Protein AF-A0A944KIK0-F1 (afdb_monomer)

Structure (mmCIF, N/CA/C/O backbone):
data_AF-A0A944KIK0-F1
#
_entry.id   AF-A0A944KIK0-F1
#
loop_
_atom_site.group_PDB
_atom_site.id
_atom_site.type_symbol
_atom_site.label_atom_id
_atom_site.label_alt_id
_atom_site.label_comp_id
_atom_site.label_asym_id
_atom_site.label_entity_id
_atom_site.label_seq_id
_atom_site.pdbx_PDB_ins_code
_atom_site.Cartn_x
_atom_site.Cartn_y
_atom_site.Cartn_z
_atom_site.occupancy
_atom_site.B_iso_or_equiv
_atom_site.auth_seq_id
_atom_site.auth_comp_id
_atom_site.auth_asym_id
_atom_site.auth_atom_id
_atom_site.pdbx_PDB_model_num
ATOM 1 N N . MET A 1 1 ? 27.203 -20.466 -6.824 1.00 43.78 1 MET A N 1
ATOM 2 C CA . MET A 1 1 ? 27.070 -19.028 -6.498 1.00 43.78 1 MET A CA 1
ATOM 3 C C . MET A 1 1 ? 25.606 -18.763 -6.203 1.00 43.78 1 MET A C 1
ATOM 5 O O . MET A 1 1 ? 24.858 -18.507 -7.131 1.00 43.78 1 MET A O 1
ATOM 9 N N . ASP A 1 2 ? 25.190 -18.876 -4.944 1.00 57.00 2 ASP A N 1
ATOM 10 C CA . ASP A 1 2 ? 23.770 -18.823 -4.577 1.00 57.00 2 ASP A CA 1
ATOM 11 C C . ASP A 1 2 ? 23.463 -17.507 -3.856 1.00 57.00 2 ASP A C 1
ATOM 13 O O . ASP A 1 2 ? 23.293 -17.437 -2.640 1.00 57.00 2 ASP A O 1
ATOM 17 N N . LYS A 1 3 ? 23.513 -16.396 -4.601 1.00 59.06 3 LYS A N 1
ATOM 18 C CA . LYS A 1 3 ? 23.007 -15.128 -4.066 1.00 59.06 3 LYS A CA 1
ATOM 19 C C . LYS A 1 3 ? 21.489 -15.151 -4.227 1.00 59.06 3 LYS A C 1
ATOM 21 O O . LYS A 1 3 ? 21.036 -15.271 -5.365 1.00 59.06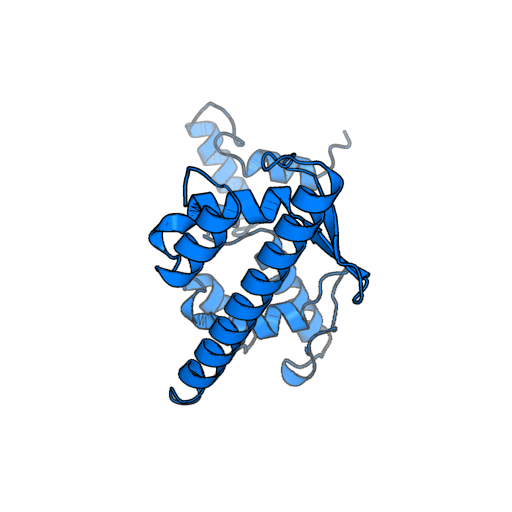 3 LYS A O 1
ATOM 26 N N . PRO A 1 4 ? 20.698 -14.990 -3.151 1.00 80.12 4 PRO A N 1
ATOM 27 C CA . PRO A 1 4 ? 19.251 -14.936 -3.278 1.00 80.12 4 PRO A CA 1
ATOM 28 C C . PRO A 1 4 ? 18.879 -13.770 -4.197 1.00 80.12 4 PRO A C 1
ATOM 30 O O . PRO A 1 4 ? 19.149 -12.604 -3.891 1.00 80.12 4 PRO A O 1
ATOM 33 N N . VAL A 1 5 ? 18.276 -14.095 -5.343 1.00 81.12 5 VAL A N 1
ATOM 34 C CA . VAL A 1 5 ? 17.973 -13.156 -6.438 1.00 81.12 5 VAL A CA 1
ATOM 35 C C . VAL A 1 5 ? 17.206 -11.926 -5.935 1.00 81.12 5 VAL A C 1
ATOM 37 O O . VAL A 1 5 ? 17.468 -10.808 -6.374 1.00 81.12 5 VAL A O 1
ATOM 40 N N . GLY A 1 6 ? 16.330 -12.097 -4.939 1.00 81.31 6 GLY A N 1
ATOM 41 C CA . GLY A 1 6 ? 15.590 -10.994 -4.317 1.00 81.31 6 GLY A CA 1
ATOM 42 C C . GLY A 1 6 ? 16.479 -9.958 -3.616 1.00 81.31 6 GLY A C 1
ATOM 43 O O . GLY A 1 6 ? 16.275 -8.753 -3.789 1.00 81.31 6 GLY A O 1
ATOM 44 N N . GLN A 1 7 ? 17.503 -10.395 -2.876 1.00 85.44 7 GLN A N 1
ATOM 45 C CA . GLN A 1 7 ? 18.460 -9.485 -2.236 1.00 85.44 7 GLN A CA 1
ATOM 46 C C . GLN A 1 7 ? 19.325 -8.775 -3.282 1.00 85.44 7 GLN A C 1
ATOM 48 O O . GLN A 1 7 ? 19.634 -7.591 -3.142 1.00 85.44 7 GLN A O 1
ATOM 53 N N . TRP A 1 8 ? 19.695 -9.489 -4.347 1.00 88.88 8 TRP A N 1
ATOM 54 C CA . TRP A 1 8 ? 20.458 -8.920 -5.453 1.00 88.88 8 TRP A CA 1
ATOM 55 C C . TRP A 1 8 ? 19.674 -7.815 -6.177 1.00 88.88 8 TRP A C 1
ATOM 57 O O . TRP A 1 8 ? 20.171 -6.693 -6.267 1.00 88.88 8 TRP A O 1
ATOM 67 N N . LEU A 1 9 ? 18.423 -8.071 -6.576 1.00 89.50 9 LEU A N 1
ATOM 68 C CA . LEU A 1 9 ? 17.543 -7.061 -7.183 1.00 89.50 9 LEU A CA 1
ATOM 69 C C . LEU A 1 9 ? 17.292 -5.867 -6.253 1.00 89.50 9 LEU A C 1
ATOM 71 O O . LEU A 1 9 ? 17.291 -4.721 -6.697 1.00 89.50 9 LEU A O 1
ATOM 75 N N . THR A 1 10 ? 17.127 -6.116 -4.951 1.00 89.12 10 THR A N 1
ATOM 76 C CA . THR A 1 10 ? 16.978 -5.046 -3.952 1.00 89.12 10 THR A CA 1
ATOM 77 C C . THR A 1 10 ? 18.177 -4.101 -3.953 1.00 89.12 10 THR A C 1
ATOM 79 O O . THR A 1 10 ? 17.998 -2.890 -3.846 1.00 89.12 10 THR A O 1
ATOM 82 N N . ASN A 1 11 ? 19.393 -4.627 -4.107 1.00 91.06 11 ASN A N 1
ATOM 83 C CA . ASN A 1 11 ? 20.596 -3.803 -4.178 1.00 91.06 11 ASN A CA 1
ATOM 84 C C . ASN A 1 11 ? 20.687 -3.030 -5.498 1.00 91.06 11 ASN A C 1
ATOM 86 O O . ASN A 1 11 ? 21.051 -1.857 -5.472 1.00 91.06 11 ASN A O 1
ATOM 90 N N . LEU A 1 12 ? 20.314 -3.645 -6.627 1.00 91.88 12 LEU A N 1
ATOM 91 C CA . LEU A 1 12 ? 20.328 -2.978 -7.935 1.00 91.88 12 LEU A CA 1
ATOM 92 C C . LEU A 1 12 ? 19.372 -1.782 -8.011 1.00 91.88 12 LEU A C 1
ATOM 94 O O . LEU A 1 12 ? 19.682 -0.799 -8.676 1.00 91.88 12 LEU A O 1
ATOM 98 N N . ARG A 1 13 ? 18.231 -1.847 -7.315 1.00 92.62 13 ARG A N 1
ATOM 99 C CA . ARG A 1 13 ? 17.224 -0.771 -7.284 1.00 92.62 13 ARG A CA 1
ATOM 100 C C . ARG A 1 13 ? 17.638 0.447 -6.453 1.00 92.62 13 ARG A C 1
ATOM 102 O O . ARG A 1 13 ? 16.984 1.482 -6.536 1.00 92.62 13 ARG A O 1
ATOM 109 N N . ARG A 1 14 ? 18.681 0.343 -5.623 1.00 90.31 14 ARG A N 1
ATOM 110 C CA . ARG A 1 14 ? 19.151 1.472 -4.805 1.00 90.31 14 ARG A CA 1
ATOM 111 C C . ARG A 1 14 ? 19.853 2.518 -5.679 1.00 90.31 14 ARG A C 1
ATOM 113 O O . ARG A 1 14 ? 20.466 2.148 -6.682 1.00 90.31 14 ARG A O 1
ATOM 120 N N . PRO A 1 15 ? 19.854 3.802 -5.279 1.00 86.94 15 PRO A N 1
ATOM 121 C CA . PRO A 1 15 ? 20.700 4.808 -5.915 1.00 86.94 15 PRO A CA 1
ATOM 122 C C . PRO A 1 15 ? 22.162 4.337 -5.973 1.00 86.94 15 PRO A C 1
ATOM 124 O O . PRO A 1 15 ? 22.712 3.890 -4.967 1.00 86.94 15 PRO A O 1
ATOM 127 N N . GLY A 1 16 ? 22.772 4.374 -7.161 1.00 88.19 16 GLY A N 1
ATOM 128 C CA . GLY A 1 16 ? 24.133 3.865 -7.390 1.00 88.19 16 GLY A CA 1
ATOM 129 C C . GLY A 1 16 ? 24.277 2.332 -7.389 1.00 88.19 16 GLY A C 1
ATOM 130 O O . GLY A 1 16 ? 25.390 1.822 -7.512 1.00 88.19 16 GLY A O 1
ATOM 131 N N . GLY A 1 17 ? 23.176 1.578 -7.290 1.00 90.62 17 GLY A N 1
ATOM 132 C CA . GLY A 1 17 ? 23.164 0.111 -7.234 1.00 90.62 17 GLY A CA 1
ATOM 133 C C . GLY A 1 17 ? 23.695 -0.583 -8.493 1.00 90.62 17 GLY A C 1
ATOM 134 O O . GLY A 1 17 ? 24.145 -1.726 -8.427 1.00 90.62 17 GLY A O 1
ATOM 135 N N . LEU A 1 18 ? 23.711 0.119 -9.630 1.00 92.31 18 LEU A N 1
ATOM 136 C CA . LEU A 1 18 ? 24.229 -0.376 -10.910 1.00 92.31 18 LEU A CA 1
ATOM 137 C C . LEU A 1 18 ? 25.747 -0.178 -11.080 1.00 92.31 18 LEU A C 1
ATOM 139 O O . LEU A 1 18 ? 26.325 -0.683 -12.048 1.00 92.31 18 LEU A O 1
ATOM 143 N N . GLY A 1 19 ? 26.411 0.482 -10.126 1.00 91.31 19 GLY A N 1
ATOM 144 C CA . GLY A 1 19 ? 27.847 0.769 -10.138 1.00 91.31 19 GLY A CA 1
ATOM 145 C C . GLY A 1 19 ? 28.159 2.266 -10.106 1.00 91.31 19 GLY A C 1
ATOM 146 O O . GLY A 1 19 ? 27.279 3.101 -10.282 1.00 91.31 19 GLY A O 1
ATOM 147 N N . LYS A 1 20 ? 29.435 2.593 -9.864 1.00 90.56 20 LYS A N 1
ATOM 148 C CA . LYS A 1 20 ? 29.936 3.980 -9.781 1.00 90.56 20 LYS A CA 1
ATOM 149 C C . LYS A 1 20 ? 30.246 4.606 -11.146 1.00 90.56 20 LYS A C 1
ATOM 151 O O . LYS A 1 20 ? 30.323 5.821 -11.245 1.00 90.56 20 LYS A O 1
ATOM 156 N N . ASP A 1 21 ? 30.461 3.774 -12.161 1.00 95.12 21 ASP A N 1
ATOM 157 C CA . ASP A 1 21 ? 30.763 4.206 -13.526 1.00 95.12 21 ASP A CA 1
ATOM 158 C C . ASP A 1 21 ? 29.455 4.486 -14.292 1.00 95.12 21 ASP A C 1
ATOM 160 O O . ASP A 1 21 ? 28.646 3.559 -14.428 1.00 95.12 21 ASP A O 1
ATOM 164 N N . PRO A 1 22 ? 29.214 5.725 -14.761 1.00 92.69 22 PRO A N 1
ATOM 165 C CA . PRO A 1 22 ? 27.915 6.137 -15.293 1.00 92.69 22 PRO A CA 1
ATOM 166 C C . PRO A 1 22 ? 27.562 5.439 -16.610 1.00 92.69 22 PRO A C 1
ATOM 168 O O . PRO A 1 22 ? 26.432 4.981 -16.765 1.00 92.69 22 PRO A O 1
ATOM 171 N N . GLU A 1 23 ? 28.516 5.273 -17.529 1.00 94.94 23 GLU A N 1
ATOM 172 C CA . GLU A 1 23 ? 28.262 4.603 -18.810 1.00 94.94 23 GLU A CA 1
ATOM 173 C C . GLU A 1 23 ? 27.924 3.123 -18.619 1.00 94.94 23 GLU A C 1
ATOM 175 O O . GLU A 1 23 ? 26.986 2.590 -19.214 1.00 94.94 23 GLU A O 1
ATOM 180 N N . ARG A 1 24 ? 28.669 2.431 -17.751 1.00 92.94 24 ARG A N 1
ATOM 181 C CA . ARG A 1 24 ? 28.387 1.031 -17.430 1.00 92.94 24 ARG A CA 1
ATOM 182 C C . ARG A 1 24 ? 27.071 0.879 -16.677 1.00 92.94 24 ARG A C 1
ATOM 184 O O . ARG A 1 24 ? 26.385 -0.122 -16.885 1.00 92.94 24 ARG A O 1
ATOM 191 N N . ALA A 1 25 ? 26.725 1.823 -15.804 1.00 92.94 25 ALA A N 1
ATOM 192 C CA . ALA A 1 25 ? 25.441 1.828 -15.115 1.00 92.94 25 ALA A CA 1
ATOM 193 C C . ALA A 1 25 ? 24.276 2.006 -16.102 1.00 92.94 25 ALA A C 1
ATOM 195 O O . ALA A 1 25 ? 23.310 1.250 -16.011 1.00 92.94 25 ALA A O 1
ATOM 196 N N . ALA A 1 26 ? 24.399 2.915 -17.075 1.00 92.62 26 ALA A N 1
ATOM 197 C CA . ALA A 1 26 ? 23.404 3.121 -18.129 1.00 92.62 26 ALA A CA 1
ATOM 198 C C . ALA A 1 26 ? 23.188 1.851 -18.967 1.00 92.62 26 ALA A C 1
ATOM 200 O O . ALA A 1 26 ? 22.070 1.344 -19.022 1.00 92.62 26 ALA A O 1
ATOM 201 N N . ARG A 1 27 ? 24.266 1.238 -19.483 1.00 94.94 27 ARG A N 1
ATOM 202 C CA . ARG A 1 27 ? 24.175 -0.032 -20.233 1.00 94.94 27 ARG A CA 1
ATOM 203 C C . ARG A 1 27 ? 23.513 -1.153 -19.423 1.00 94.94 27 ARG A C 1
ATOM 205 O O . ARG A 1 27 ? 22.737 -1.947 -19.943 1.00 94.94 27 ARG A O 1
ATOM 212 N N . ARG A 1 28 ? 23.804 -1.236 -18.119 1.00 93.75 28 ARG A N 1
ATOM 213 C CA . ARG A 1 28 ? 23.166 -2.221 -17.227 1.00 93.75 28 ARG A CA 1
ATOM 214 C C . ARG A 1 28 ? 21.681 -1.940 -17.021 1.00 93.75 28 ARG A C 1
ATOM 216 O O . ARG A 1 28 ? 20.905 -2.890 -17.002 1.00 93.75 28 ARG A O 1
ATOM 223 N N . ALA A 1 29 ? 21.295 -0.677 -16.855 1.00 92.12 29 ALA A N 1
ATOM 224 C CA . ALA A 1 29 ? 19.890 -0.289 -16.776 1.00 92.12 29 ALA A CA 1
ATOM 225 C C . ALA A 1 29 ? 19.141 -0.668 -18.061 1.00 92.12 29 ALA A C 1
ATOM 227 O O . ALA A 1 29 ? 18.085 -1.284 -17.964 1.00 92.12 29 ALA A O 1
ATOM 228 N N . GLU A 1 30 ? 19.707 -0.386 -19.236 1.00 93.69 30 GLU A N 1
ATOM 229 C CA . GLU A 1 30 ? 19.124 -0.760 -20.533 1.00 93.69 30 GLU A CA 1
ATOM 230 C C . GLU A 1 30 ? 18.903 -2.272 -20.647 1.00 93.69 30 GLU A C 1
ATOM 232 O O . GLU A 1 30 ? 17.809 -2.714 -20.993 1.00 93.69 30 GLU A O 1
ATOM 237 N N . HIS A 1 31 ? 19.900 -3.081 -20.276 1.00 94.56 31 HIS A N 1
ATOM 238 C CA . HIS A 1 31 ? 19.759 -4.539 -20.280 1.00 94.56 31 HIS A CA 1
ATOM 239 C C . HIS A 1 31 ? 18.663 -5.029 -19.325 1.00 94.56 31 HIS A C 1
ATOM 241 O O . HIS A 1 31 ? 17.935 -5.962 -19.654 1.00 94.56 31 HIS A O 1
ATOM 247 N N . LEU A 1 32 ? 18.534 -4.420 -18.142 1.00 93.81 32 LEU A N 1
ATOM 248 C CA . LEU A 1 32 ? 17.483 -4.784 -17.188 1.00 93.81 32 LEU A CA 1
ATOM 249 C C . LEU A 1 32 ? 16.094 -4.411 -17.714 1.00 93.81 32 LEU A C 1
ATOM 251 O O . LEU A 1 32 ? 15.189 -5.231 -17.615 1.00 93.81 32 LEU A O 1
ATOM 255 N N . VAL A 1 33 ? 15.943 -3.231 -18.324 1.00 93.81 33 VAL A N 1
ATOM 256 C CA . VAL A 1 33 ? 14.688 -2.798 -18.965 1.00 93.81 33 VAL A CA 1
ATOM 257 C C . VAL A 1 33 ? 14.310 -3.716 -20.128 1.00 93.81 33 VAL A C 1
ATOM 259 O O . VAL A 1 33 ? 13.135 -4.031 -20.289 1.00 93.81 33 VAL A O 1
ATOM 262 N N . ALA A 1 34 ? 15.286 -4.184 -20.911 1.00 94.56 34 ALA A N 1
ATOM 263 C CA . ALA A 1 34 ? 15.040 -5.120 -22.006 1.00 94.56 34 ALA A CA 1
ATOM 264 C C . ALA A 1 34 ? 14.520 -6.489 -21.524 1.00 94.56 34 ALA A C 1
ATOM 266 O O . ALA A 1 34 ? 13.775 -7.147 -22.245 1.00 94.56 34 ALA A O 1
ATOM 267 N N . ILE A 1 35 ? 14.907 -6.919 -20.317 1.00 93.69 35 ILE A N 1
ATOM 268 C CA . ILE A 1 35 ? 14.432 -8.169 -19.705 1.00 93.69 35 ILE A CA 1
ATOM 269 C C . ILE A 1 35 ? 13.060 -7.969 -19.055 1.00 93.69 35 ILE A C 1
ATOM 271 O O . ILE A 1 35 ? 12.149 -8.766 -19.262 1.00 93.69 35 ILE A O 1
ATOM 275 N N . ASP A 1 36 ? 12.936 -6.930 -18.234 1.00 91.44 36 ASP A N 1
ATOM 276 C CA . ASP A 1 36 ? 11.729 -6.601 -17.487 1.00 91.44 36 ASP A CA 1
ATOM 277 C C . ASP A 1 36 ? 11.607 -5.074 -17.394 1.00 91.44 36 ASP A C 1
ATOM 279 O O . ASP A 1 36 ? 12.303 -4.454 -16.587 1.00 91.44 36 ASP A O 1
ATOM 283 N N . PRO A 1 37 ? 10.716 -4.439 -18.175 1.00 91.44 37 PRO A N 1
ATOM 284 C CA . PRO A 1 37 ? 10.491 -2.997 -18.103 1.00 91.44 37 PRO A CA 1
ATOM 285 C C . PRO A 1 37 ? 10.089 -2.512 -16.705 1.00 91.44 37 PRO A C 1
ATOM 287 O O . PRO A 1 37 ? 10.360 -1.367 -16.343 1.00 91.44 37 PRO A O 1
ATOM 290 N N . ASP A 1 38 ? 9.502 -3.393 -15.892 1.00 91.44 38 ASP A N 1
ATOM 291 C CA . ASP A 1 38 ? 9.024 -3.094 -14.548 1.00 91.44 38 ASP A CA 1
ATOM 292 C C . ASP A 1 38 ? 10.032 -3.499 -13.459 1.00 91.44 38 ASP A C 1
ATOM 294 O O . ASP A 1 38 ? 9.689 -3.537 -12.269 1.00 91.44 38 ASP A O 1
ATOM 298 N N . TRP A 1 39 ? 11.290 -3.786 -13.827 1.00 92.38 39 TRP A N 1
ATOM 299 C CA . TRP A 1 39 ? 12.304 -4.269 -12.889 1.00 92.38 39 TRP A CA 1
ATOM 300 C C . TRP A 1 39 ? 12.560 -3.283 -11.743 1.00 92.38 39 TRP A C 1
ATOM 302 O O . TRP A 1 39 ? 12.913 -3.720 -10.644 1.00 92.38 39 TRP A O 1
ATOM 312 N N . ASN A 1 40 ? 12.392 -1.973 -11.970 1.00 93.06 40 ASN A N 1
ATOM 313 C CA . ASN A 1 40 ? 12.549 -0.914 -10.971 1.00 93.06 40 ASN A CA 1
ATOM 314 C C . ASN A 1 40 ? 11.248 -0.110 -10.782 1.00 93.06 40 ASN A C 1
ATOM 316 O O . ASN A 1 40 ? 11.127 1.000 -11.301 1.00 93.06 40 ASN A O 1
ATOM 320 N N . PRO A 1 41 ? 10.292 -0.617 -9.983 1.00 91.88 41 PRO A N 1
ATOM 321 C CA . PRO A 1 41 ? 9.001 0.044 -9.780 1.00 91.88 41 PRO A CA 1
ATOM 322 C C . PRO A 1 41 ? 9.126 1.448 -9.172 1.00 91.88 41 PRO A C 1
ATOM 324 O O . PRO A 1 41 ? 8.312 2.321 -9.460 1.00 91.88 41 PRO A O 1
ATOM 327 N N . GLY A 1 42 ? 10.178 1.697 -8.380 1.00 89.50 42 GLY A N 1
ATOM 328 C CA . GLY A 1 42 ? 10.426 3.011 -7.785 1.00 89.50 42 GLY A CA 1
ATOM 329 C C . GLY A 1 42 ? 10.701 4.092 -8.830 1.00 89.50 42 GLY A C 1
ATOM 330 O O . GLY A 1 42 ? 10.239 5.218 -8.668 1.00 89.50 42 GLY A O 1
ATOM 331 N N . ALA A 1 43 ? 11.379 3.742 -9.929 1.00 88.44 43 ALA A N 1
ATOM 332 C CA . ALA A 1 43 ? 11.590 4.652 -11.057 1.00 88.44 43 ALA A CA 1
ATOM 333 C C . ALA A 1 43 ? 10.290 4.949 -11.828 1.00 88.44 43 ALA A C 1
ATOM 335 O O . ALA A 1 43 ? 10.188 5.986 -12.473 1.00 88.44 43 ALA A O 1
ATOM 336 N N . LEU A 1 44 ? 9.293 4.067 -11.719 1.00 89.12 44 LEU A N 1
ATOM 337 C CA . LEU A 1 44 ? 7.972 4.202 -12.338 1.00 89.12 44 LEU A CA 1
ATOM 338 C C . LEU A 1 44 ? 6.933 4.835 -11.389 1.00 89.12 44 LEU A C 1
ATOM 340 O O . LEU A 1 44 ? 5.764 4.998 -11.736 1.00 89.12 44 LEU A O 1
ATOM 344 N N . GLY A 1 45 ? 7.348 5.209 -10.175 1.00 90.50 45 GLY A N 1
ATOM 345 C CA . GLY A 1 45 ? 6.499 5.896 -9.205 1.00 90.50 45 GLY A CA 1
ATOM 346 C C . GLY A 1 45 ? 5.592 4.984 -8.374 1.00 90.50 45 GLY A C 1
ATOM 347 O O . GLY A 1 45 ? 4.614 5.477 -7.812 1.00 90.50 45 GLY A O 1
ATOM 348 N N . TRP A 1 46 ? 5.885 3.681 -8.262 1.00 93.44 46 TRP A N 1
ATOM 349 C CA . TRP A 1 46 ? 5.175 2.773 -7.349 1.00 93.44 46 TRP A CA 1
ATOM 350 C C . TRP A 1 46 ? 6.113 1.855 -6.554 1.00 93.44 46 TRP A C 1
ATOM 352 O O . TRP A 1 46 ? 7.329 1.835 -6.726 1.00 93.44 46 TRP A O 1
ATOM 362 N N . THR A 1 47 ? 5.550 1.101 -5.608 1.00 93.44 47 THR A N 1
ATOM 363 C CA . THR A 1 47 ? 6.317 0.211 -4.725 1.00 93.44 47 THR A CA 1
ATOM 364 C C . THR A 1 47 ? 6.362 -1.220 -5.259 1.00 93.44 47 THR A C 1
ATOM 366 O O . THR A 1 47 ? 5.468 -1.661 -5.981 1.00 93.44 47 THR A O 1
ATOM 369 N N . VAL A 1 48 ? 7.372 -1.991 -4.842 1.00 92.31 48 VAL A N 1
ATOM 370 C CA . VAL A 1 48 ? 7.440 -3.440 -5.120 1.00 92.31 48 VAL A CA 1
ATOM 371 C C . VAL A 1 48 ? 6.188 -4.156 -4.604 1.00 92.31 48 VAL A C 1
ATOM 373 O O . VAL A 1 48 ? 5.670 -5.048 -5.270 1.00 92.31 48 VAL A O 1
ATOM 376 N N . ASP A 1 49 ? 5.666 -3.740 -3.448 1.00 93.81 49 ASP A N 1
ATOM 377 C CA . ASP A 1 49 ? 4.435 -4.308 -2.901 1.00 93.81 49 ASP A CA 1
ATOM 378 C C . ASP A 1 49 ? 3.248 -4.035 -3.817 1.00 93.81 49 ASP A C 1
ATOM 380 O O . ASP A 1 49 ? 2.492 -4.954 -4.111 1.00 93.81 49 ASP A O 1
ATOM 384 N N . TRP A 1 50 ? 3.093 -2.811 -4.330 1.00 96.31 50 TRP A N 1
ATOM 385 C CA . TRP A 1 50 ? 2.022 -2.507 -5.278 1.00 96.31 50 TRP A CA 1
ATOM 386 C C . TRP A 1 50 ? 2.103 -3.402 -6.524 1.00 96.31 50 TRP A C 1
ATOM 388 O O . TRP A 1 50 ? 1.099 -3.994 -6.915 1.00 96.31 50 TRP A O 1
ATOM 398 N N . GLN A 1 51 ? 3.305 -3.579 -7.082 1.00 95.31 51 GLN A N 1
ATOM 399 C CA . GLN A 1 51 ? 3.542 -4.459 -8.231 1.00 95.31 51 GLN A CA 1
ATOM 400 C C . GLN A 1 51 ? 3.191 -5.923 -7.917 1.00 95.31 51 GLN A C 1
ATOM 402 O O . GLN A 1 51 ? 2.559 -6.594 -8.729 1.00 95.31 51 GLN A O 1
ATOM 407 N N . ARG A 1 52 ? 3.538 -6.415 -6.721 1.00 95.56 52 ARG A N 1
ATOM 408 C CA . ARG A 1 52 ? 3.199 -7.771 -6.259 1.00 95.56 52 ARG A CA 1
ATOM 409 C C . ARG A 1 52 ? 1.689 -7.988 -6.177 1.00 95.56 52 ARG A C 1
ATOM 411 O O . ARG A 1 52 ? 1.198 -8.992 -6.689 1.00 95.56 52 ARG A O 1
ATOM 418 N N . HIS A 1 53 ? 0.959 -7.047 -5.577 1.00 98.12 53 HIS A N 1
ATOM 419 C CA . HIS A 1 53 ? -0.497 -7.141 -5.467 1.00 98.12 53 HIS A CA 1
ATOM 420 C C . HIS A 1 53 ? -1.174 -7.052 -6.840 1.00 98.12 53 HIS A C 1
ATOM 422 O O . HIS A 1 53 ? -2.085 -7.826 -7.114 1.00 98.12 53 HIS A O 1
ATOM 428 N N . HIS A 1 54 ? -0.694 -6.174 -7.728 1.00 97.81 54 HIS A N 1
ATOM 429 C CA . HIS A 1 54 ? -1.175 -6.090 -9.109 1.00 97.81 54 HIS A CA 1
ATOM 430 C C . HIS A 1 54 ? -0.989 -7.420 -9.858 1.00 97.81 54 HIS A C 1
ATOM 432 O O . HIS A 1 54 ? -1.922 -7.917 -10.487 1.00 97.81 54 HIS A O 1
ATOM 438 N N . THR A 1 55 ? 0.188 -8.045 -9.747 1.00 96.62 55 THR A N 1
ATOM 439 C CA . THR A 1 55 ? 0.437 -9.384 -10.308 1.00 96.62 55 THR A CA 1
ATOM 440 C C . THR A 1 55 ? -0.473 -10.441 -9.685 1.00 96.62 55 THR A C 1
ATOM 442 O O . THR A 1 55 ? -0.967 -11.314 -10.395 1.00 96.62 55 THR A O 1
ATOM 445 N N . GLY A 1 56 ? -0.723 -10.365 -8.375 1.00 97.44 56 GLY A N 1
ATOM 446 C CA . GLY A 1 56 ? -1.655 -11.259 -7.689 1.00 97.44 56 GLY A CA 1
ATOM 447 C C . GLY A 1 56 ? -3.088 -11.122 -8.194 1.00 97.44 56 GLY A C 1
ATOM 448 O O . GLY A 1 56 ? -3.724 -12.129 -8.488 1.00 97.44 56 GLY A O 1
ATOM 449 N N . LEU A 1 57 ? -3.563 -9.890 -8.387 1.00 98.19 57 LEU A N 1
ATOM 450 C CA . LEU A 1 57 ? -4.858 -9.615 -9.003 1.00 98.19 57 LEU A CA 1
ATOM 451 C C . LEU A 1 57 ? -4.941 -10.216 -10.411 1.00 98.19 57 LEU A C 1
ATOM 453 O O . LEU A 1 57 ? -5.860 -10.976 -10.697 1.00 98.19 57 LEU A O 1
ATOM 457 N N . GLY A 1 58 ? -3.954 -9.942 -11.269 1.00 97.81 58 GLY A N 1
ATOM 458 C CA . GLY A 1 58 ? -3.919 -10.504 -12.621 1.00 97.81 58 GLY A CA 1
ATOM 459 C C . GLY A 1 58 ? -3.902 -12.037 -12.638 1.00 97.81 58 GLY A C 1
ATOM 460 O O . GLY A 1 58 ? -4.560 -12.650 -13.474 1.00 97.81 58 GLY A O 1
ATOM 461 N N . ALA A 1 59 ? -3.195 -12.672 -11.697 1.00 97.31 59 ALA A N 1
ATOM 462 C CA . ALA A 1 59 ? -3.165 -14.127 -11.568 1.00 97.31 59 ALA A CA 1
ATOM 463 C C . ALA A 1 59 ? -4.525 -14.711 -11.153 1.00 97.31 59 ALA A C 1
ATOM 465 O O . ALA A 1 59 ? -4.947 -15.712 -11.729 1.00 97.31 59 ALA A O 1
ATOM 466 N N . LEU A 1 60 ? -5.216 -14.079 -10.198 1.00 95.88 60 LEU A N 1
ATOM 467 C CA . LEU A 1 60 ? -6.559 -14.483 -9.765 1.00 95.88 60 LEU A CA 1
ATOM 468 C C . LEU A 1 60 ? -7.579 -14.362 -10.906 1.00 95.88 60 LEU A C 1
ATOM 470 O O . LEU A 1 60 ? -8.337 -15.298 -11.150 1.00 95.88 60 LEU A O 1
ATOM 474 N N . LEU A 1 61 ? -7.538 -13.256 -11.656 1.00 97.25 61 LEU A N 1
ATOM 475 C CA . LEU A 1 61 ? -8.412 -13.050 -12.814 1.00 97.25 61 LEU A CA 1
ATOM 476 C C . LEU A 1 61 ? -8.124 -14.063 -13.931 1.00 97.25 61 LEU A C 1
ATOM 478 O O . LEU A 1 61 ? -9.036 -14.657 -14.497 1.00 97.25 61 LEU A O 1
ATOM 482 N N . LYS A 1 62 ? -6.844 -14.336 -14.216 1.00 96.50 62 LYS A N 1
ATOM 483 C CA . LYS A 1 62 ? -6.444 -15.346 -15.210 1.00 96.50 62 LYS A CA 1
ATOM 484 C C . LYS A 1 62 ? -6.884 -16.763 -14.824 1.00 96.50 62 LYS A C 1
ATOM 486 O O . LYS A 1 62 ? -7.105 -17.586 -15.708 1.00 96.50 62 LYS A O 1
ATOM 491 N N . ALA A 1 63 ? -7.006 -17.052 -13.529 1.00 94.25 63 ALA A N 1
ATOM 492 C CA . ALA A 1 63 ? -7.511 -18.326 -13.023 1.00 94.25 63 ALA A CA 1
ATOM 493 C C . ALA A 1 63 ? -9.046 -18.460 -13.112 1.00 94.25 63 ALA A C 1
ATOM 495 O O . ALA A 1 63 ? -9.579 -19.488 -12.703 1.00 94.25 63 ALA A O 1
ATOM 496 N N . GLY A 1 64 ? -9.745 -17.453 -13.650 1.00 91.00 64 GLY A N 1
ATOM 497 C CA . GLY A 1 64 ? -11.196 -17.455 -13.837 1.00 91.00 64 GLY A CA 1
ATOM 498 C C . GLY A 1 64 ? -11.977 -16.706 -12.759 1.00 91.00 64 GLY A C 1
ATOM 499 O O . GLY A 1 64 ? -13.200 -16.686 -12.831 1.00 91.00 64 GLY A O 1
ATOM 500 N N . GLY A 1 65 ? -11.301 -16.087 -11.785 1.00 91.50 65 GLY A N 1
ATOM 501 C CA . GLY A 1 65 ? -11.960 -15.206 -10.823 1.00 91.50 65 GLY A CA 1
ATOM 502 C C . GLY A 1 65 ? -12.447 -13.913 -11.477 1.00 91.50 65 GLY A C 1
ATOM 503 O O . GLY A 1 65 ? -11.847 -13.412 -12.430 1.00 91.50 65 GLY A O 1
ATOM 504 N N . THR A 1 66 ? -13.516 -13.348 -10.937 1.00 95.69 66 THR A N 1
ATOM 505 C CA . THR A 1 66 ? -14.071 -12.051 -11.349 1.00 95.69 66 THR A CA 1
ATOM 506 C C . THR A 1 66 ? -13.686 -10.947 -10.363 1.00 95.69 66 THR A C 1
ATOM 508 O O . THR A 1 66 ? -13.289 -11.217 -9.229 1.00 95.69 66 THR A O 1
ATOM 511 N N . LEU A 1 67 ? -13.776 -9.676 -10.769 1.00 94.81 67 LEU A N 1
ATOM 512 C CA . LEU A 1 67 ? -13.453 -8.558 -9.871 1.00 94.81 67 LEU A CA 1
ATOM 513 C C . LEU A 1 67 ? -14.418 -8.483 -8.681 1.00 94.81 67 LEU A C 1
ATOM 515 O O . LEU A 1 67 ? -14.017 -8.080 -7.590 1.00 94.81 67 LEU A O 1
ATOM 519 N N . GLU A 1 68 ? -15.665 -8.895 -8.889 1.00 93.06 68 GLU A N 1
ATOM 520 C CA . GLU A 1 68 ? -16.734 -8.937 -7.896 1.00 93.06 68 GLU A CA 1
ATOM 521 C C . GLU A 1 68 ? -16.457 -9.973 -6.800 1.00 93.06 68 GLU A C 1
ATOM 523 O O . GLU A 1 68 ? -16.803 -9.757 -5.639 1.00 93.06 68 GLU A O 1
ATOM 528 N N . GLU A 1 69 ? -15.792 -11.076 -7.149 1.00 91.38 69 GLU A N 1
ATOM 529 C CA . GLU A 1 69 ? -15.407 -12.135 -6.212 1.00 91.38 69 GLU A CA 1
ATOM 530 C C . GLU A 1 69 ? -14.152 -11.783 -5.403 1.00 91.38 69 GLU A C 1
ATOM 532 O O . GLU A 1 69 ? -13.930 -12.348 -4.330 1.00 91.38 69 GLU A O 1
ATOM 537 N N . ILE A 1 70 ? -13.334 -10.832 -5.869 1.00 94.94 70 ILE A N 1
ATOM 538 C CA . ILE A 1 70 ? -12.093 -10.411 -5.199 1.00 94.94 70 ILE A CA 1
ATOM 539 C C . ILE A 1 70 ? -12.419 -9.407 -4.081 1.00 94.94 70 ILE A C 1
ATOM 541 O O . ILE A 1 70 ? -12.070 -8.225 -4.099 1.00 94.94 70 ILE A O 1
ATOM 545 N N . VAL A 1 71 ? -13.107 -9.915 -3.060 1.00 93.62 71 VAL A N 1
ATOM 546 C CA . VAL A 1 71 ? -13.498 -9.190 -1.845 1.00 93.62 71 VAL A CA 1
ATOM 547 C C . VAL A 1 71 ? -12.413 -9.267 -0.761 1.00 93.62 71 VAL A C 1
ATOM 549 O O . VAL A 1 71 ? -11.576 -10.174 -0.789 1.00 93.62 71 VAL A O 1
ATOM 552 N N . PRO A 1 72 ? -12.379 -8.337 0.220 1.00 95.62 72 PRO A N 1
ATOM 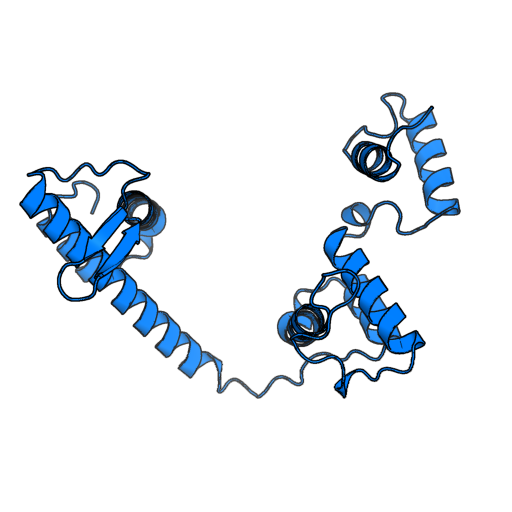553 C CA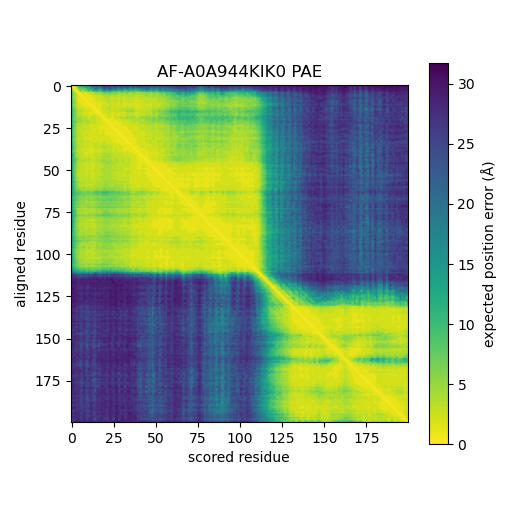 . PRO A 1 72 ? -11.407 -8.380 1.314 1.00 95.62 72 PRO A CA 1
ATOM 554 C C . PRO A 1 72 ? -11.324 -9.753 1.991 1.00 95.62 72 PRO A C 1
ATOM 556 O O . PRO A 1 72 ? -12.339 -10.291 2.423 1.00 95.62 72 PRO A O 1
ATOM 559 N N . GLY A 1 73 ? -10.109 -10.295 2.105 1.00 88.81 73 GLY A N 1
ATOM 560 C CA . GLY A 1 73 ? -9.854 -11.657 2.585 1.00 88.81 73 GLY A CA 1
ATOM 561 C C . GLY A 1 73 ? -9.467 -12.645 1.481 1.00 88.81 73 GLY A C 1
ATOM 562 O O . GLY A 1 73 ? -8.840 -13.657 1.786 1.00 88.81 73 GLY A O 1
ATOM 563 N N . VAL A 1 74 ? -9.747 -12.345 0.207 1.00 91.12 74 VAL A N 1
ATOM 564 C CA . VAL A 1 74 ? -9.189 -13.110 -0.918 1.00 91.12 74 VAL A CA 1
ATOM 565 C C . VAL A 1 74 ? -7.691 -12.840 -1.006 1.00 91.12 74 VAL A C 1
ATOM 567 O O . VAL A 1 74 ? -7.261 -11.699 -1.208 1.00 91.12 74 VAL A O 1
ATOM 570 N N . THR A 1 75 ? -6.893 -13.897 -0.847 1.00 96.00 75 THR A N 1
ATOM 571 C CA . THR A 1 75 ? -5.432 -13.799 -0.802 1.00 96.00 75 THR A CA 1
ATOM 572 C C . THR A 1 75 ? -4.753 -14.432 -2.011 1.00 96.00 75 THR A C 1
ATOM 574 O O . THR A 1 75 ? -5.256 -15.378 -2.612 1.00 96.00 75 THR A O 1
ATOM 577 N N . TYR A 1 76 ? -3.564 -13.933 -2.340 1.00 93.75 76 TYR A N 1
ATOM 578 C CA . TYR A 1 76 ? -2.646 -14.564 -3.281 1.00 93.75 76 TYR A CA 1
ATOM 579 C C . TYR A 1 76 ? -1.239 -14.533 -2.688 1.00 93.75 76 TYR A C 1
ATOM 581 O O . TYR A 1 76 ? -0.713 -13.467 -2.383 1.00 93.75 76 TYR A O 1
ATOM 589 N N . ARG A 1 77 ? -0.628 -15.711 -2.498 1.00 92.62 77 ARG A N 1
ATOM 590 C CA . ARG A 1 77 ? 0.711 -15.869 -1.889 1.00 92.62 77 ARG A CA 1
ATOM 591 C C . ARG A 1 77 ? 0.870 -15.162 -0.528 1.00 92.62 77 ARG A C 1
ATOM 593 O O . ARG A 1 77 ? 1.957 -14.701 -0.199 1.00 92.62 77 ARG A O 1
ATOM 600 N N . GLY A 1 78 ? -0.207 -15.116 0.260 1.00 90.88 78 GLY A N 1
ATOM 601 C CA . GLY A 1 78 ? -0.236 -14.502 1.592 1.00 90.88 78 GLY A CA 1
ATOM 602 C C . GLY A 1 78 ? -0.631 -13.022 1.616 1.00 90.88 78 GLY A C 1
ATOM 603 O O . GLY A 1 78 ? -0.907 -12.503 2.694 1.00 90.88 78 GLY A O 1
ATOM 604 N N . ASP A 1 79 ? -0.728 -12.359 0.461 1.00 93.50 79 ASP A N 1
ATOM 605 C CA . A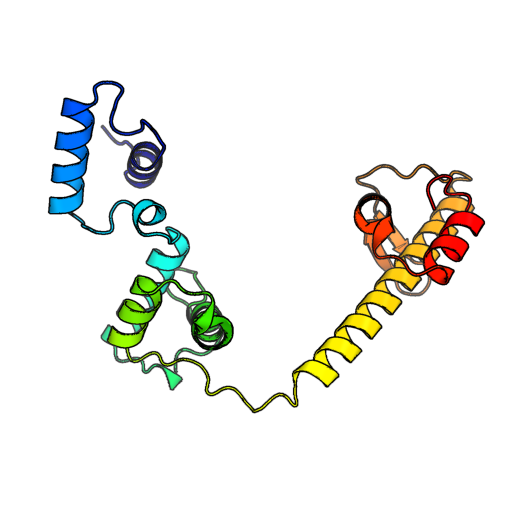SP A 1 79 ? -1.182 -10.970 0.368 1.00 93.50 79 ASP A CA 1
ATOM 606 C C . ASP A 1 79 ? -2.701 -10.900 0.186 1.00 93.50 79 ASP A C 1
ATOM 608 O O . ASP A 1 79 ? -3.257 -11.581 -0.675 1.00 93.50 79 ASP A O 1
ATOM 612 N N . ASP A 1 80 ? -3.380 -10.052 0.961 1.00 97.38 80 ASP A N 1
ATOM 613 C CA . ASP A 1 80 ? -4.824 -9.801 0.844 1.00 97.38 80 ASP A CA 1
ATOM 614 C C . ASP A 1 80 ? -5.119 -8.870 -0.341 1.00 97.38 80 ASP A C 1
ATOM 616 O O . ASP A 1 80 ? -5.145 -7.635 -0.220 1.00 97.38 80 ASP A O 1
ATOM 620 N N . ILE A 1 81 ? -5.320 -9.489 -1.506 1.00 97.94 81 ILE A N 1
ATOM 621 C CA . ILE A 1 81 ? -5.578 -8.806 -2.772 1.00 97.94 81 ILE A CA 1
ATOM 622 C C . ILE A 1 81 ? -6.920 -8.088 -2.731 1.00 97.94 81 ILE A C 1
ATOM 624 O O . ILE A 1 81 ? -6.995 -6.952 -3.190 1.00 97.94 81 ILE A O 1
ATOM 628 N N . GLY A 1 82 ? -7.951 -8.677 -2.125 1.00 95.50 82 GLY A N 1
ATOM 629 C CA . GLY A 1 82 ? -9.262 -8.037 -2.029 1.00 95.50 82 GLY A CA 1
ATOM 630 C C . GLY A 1 82 ? -9.239 -6.738 -1.226 1.00 95.50 82 GLY A C 1
ATOM 631 O O . GLY A 1 82 ? -9.755 -5.704 -1.659 1.00 95.50 82 GLY A O 1
ATOM 632 N N . ARG A 1 83 ? -8.554 -6.724 -0.076 1.00 97.25 83 ARG A N 1
ATOM 633 C CA . ARG A 1 83 ? -8.389 -5.501 0.727 1.00 97.25 83 ARG A CA 1
ATOM 634 C C . ARG A 1 83 ? -7.488 -4.484 0.034 1.00 97.25 83 ARG A C 1
ATOM 636 O O . ARG A 1 83 ? -7.649 -3.276 0.230 1.00 97.25 83 ARG A O 1
ATOM 643 N N . TRP A 1 84 ? -6.494 -4.933 -0.726 1.00 98.00 84 TRP A N 1
ATOM 644 C CA . TRP A 1 84 ? -5.683 -4.042 -1.552 1.00 98.00 84 TRP A CA 1
ATOM 645 C C . TRP A 1 84 ? -6.502 -3.419 -2.692 1.00 98.00 84 TRP A C 1
ATOM 647 O O . TRP A 1 84 ? -6.478 -2.194 -2.828 1.00 98.00 84 TRP A O 1
ATOM 657 N N . LEU A 1 85 ? -7.286 -4.216 -3.421 1.00 97.81 85 LEU A N 1
ATOM 658 C CA . LEU A 1 85 ? -8.138 -3.797 -4.535 1.00 97.81 85 LEU A CA 1
ATOM 659 C C . LEU A 1 85 ? -9.190 -2.781 -4.082 1.00 97.81 85 LEU A C 1
ATOM 661 O O . LEU A 1 85 ? -9.279 -1.696 -4.655 1.00 97.81 85 LEU A O 1
ATOM 665 N N . ALA A 1 86 ? -9.896 -3.060 -2.983 1.00 95.25 86 ALA A N 1
ATOM 666 C CA . ALA A 1 86 ? -10.869 -2.132 -2.406 1.00 95.25 86 ALA A CA 1
ATOM 667 C C . ALA A 1 86 ? -10.253 -0.755 -2.082 1.00 95.25 86 ALA A C 1
ATOM 669 O O . ALA A 1 86 ? -10.890 0.284 -2.263 1.00 95.25 86 ALA A O 1
ATOM 670 N N . ARG A 1 87 ? -8.986 -0.722 -1.635 1.00 95.25 87 ARG A N 1
ATOM 671 C CA . ARG A 1 87 ? -8.252 0.535 -1.414 1.00 95.25 87 ARG A CA 1
ATOM 672 C C . ARG A 1 87 ? -7.914 1.246 -2.723 1.00 95.25 87 ARG A C 1
ATOM 674 O O . ARG A 1 87 ? -8.048 2.463 -2.757 1.00 95.25 87 ARG A O 1
ATOM 681 N N . GLN A 1 88 ? -7.508 0.522 -3.771 1.00 96.38 88 GLN A N 1
ATOM 682 C CA . GLN A 1 88 ? -7.213 1.125 -5.079 1.00 96.38 88 GLN A CA 1
ATOM 683 C C . GLN A 1 88 ? -8.455 1.800 -5.672 1.00 96.38 88 GLN A C 1
ATOM 685 O O . GLN A 1 88 ? -8.388 2.943 -6.111 1.00 96.38 88 GLN A O 1
ATOM 690 N N . VAL A 1 89 ? -9.601 1.115 -5.618 1.00 95.50 89 VAL A N 1
ATOM 691 C CA . VAL A 1 89 ? -10.890 1.619 -6.115 1.00 95.50 89 VAL A CA 1
ATOM 692 C C . VAL A 1 89 ? -11.335 2.868 -5.343 1.00 95.50 89 VAL A C 1
ATOM 694 O O . VAL A 1 89 ? -11.735 3.864 -5.947 1.00 95.50 89 VAL A O 1
ATOM 697 N N . ARG A 1 90 ? -11.218 2.851 -4.007 1.00 94.06 90 ARG A N 1
ATOM 698 C CA . ARG A 1 90 ? -11.589 3.982 -3.138 1.00 94.06 90 ARG A CA 1
ATOM 699 C C . ARG A 1 90 ? -10.671 5.192 -3.311 1.00 94.06 90 ARG A C 1
ATOM 701 O O . ARG A 1 90 ? -11.146 6.321 -3.406 1.00 94.06 90 ARG A O 1
ATOM 708 N N . ASP A 1 91 ? -9.363 4.961 -3.311 1.00 93.00 91 ASP A N 1
ATOM 709 C CA . ASP A 1 91 ? -8.344 6.012 -3.297 1.00 93.00 91 ASP A CA 1
ATOM 710 C C . ASP A 1 91 ? -7.774 6.267 -4.704 1.00 93.00 91 ASP A C 1
ATOM 712 O O . ASP A 1 91 ? -6.643 6.731 -4.833 1.00 93.00 91 ASP A O 1
ATOM 716 N N . TRP A 1 92 ? -8.554 5.993 -5.756 1.00 94.62 92 TRP A N 1
ATOM 717 C CA . TRP A 1 92 ? -8.119 6.018 -7.158 1.00 94.62 92 TRP A CA 1
ATOM 718 C C . TRP A 1 92 ? -7.382 7.300 -7.556 1.00 94.62 92 TRP A C 1
ATOM 720 O O . TRP A 1 92 ? -6.349 7.257 -8.212 1.00 94.62 92 TRP A O 1
ATOM 730 N N . ALA A 1 93 ? -7.862 8.455 -7.086 1.00 92.25 93 ALA A N 1
ATOM 731 C CA . ALA A 1 93 ? -7.262 9.760 -7.371 1.00 92.25 93 ALA A CA 1
ATOM 732 C C . ALA A 1 93 ? -5.850 9.958 -6.779 1.00 92.25 93 ALA A C 1
ATOM 734 O O . ALA A 1 93 ? -5.193 10.942 -7.101 1.00 92.25 93 ALA A O 1
ATOM 735 N N . ARG A 1 94 ? -5.393 9.070 -5.886 1.00 91.62 94 ARG A N 1
ATOM 736 C CA . ARG A 1 94 ? -4.023 9.069 -5.348 1.00 91.62 94 ARG A CA 1
ATOM 737 C C . ARG A 1 94 ? -3.065 8.201 -6.159 1.00 91.62 94 ARG A C 1
ATOM 739 O O . ARG A 1 94 ? -1.867 8.241 -5.896 1.00 91.62 94 ARG A O 1
ATOM 746 N N . LEU A 1 95 ? -3.582 7.392 -7.078 1.00 94.38 95 LEU A N 1
ATOM 747 C CA . LEU A 1 95 ? -2.777 6.554 -7.954 1.00 94.38 95 LEU A CA 1
ATOM 748 C C . LEU A 1 95 ? -2.201 7.405 -9.078 1.00 94.38 95 LEU A C 1
ATOM 750 O O . LEU A 1 95 ? -2.892 8.275 -9.611 1.00 94.38 95 LEU A O 1
ATOM 754 N N . ASN A 1 96 ? -0.954 7.134 -9.453 1.00 94.88 96 ASN A N 1
ATOM 755 C CA . ASN A 1 96 ? -0.366 7.765 -10.628 1.00 94.88 96 ASN A CA 1
ATOM 756 C C . ASN A 1 96 ? -1.038 7.248 -11.920 1.00 94.88 96 ASN A C 1
ATOM 758 O O . ASN A 1 96 ? -1.745 6.237 -11.906 1.00 94.88 96 ASN A O 1
ATOM 762 N N . GLU A 1 97 ? -0.837 7.949 -13.036 1.00 94.44 97 GLU A N 1
ATOM 763 C CA . GLU A 1 97 ? -1.506 7.650 -14.313 1.00 94.44 97 GLU A CA 1
ATOM 764 C C . GLU A 1 97 ? -1.264 6.213 -14.787 1.00 94.44 97 GLU A C 1
ATOM 766 O O . GLU A 1 97 ? -2.188 5.532 -15.230 1.00 94.44 97 GLU A O 1
ATOM 771 N N . GLU A 1 98 ? -0.042 5.712 -14.622 1.00 93.81 98 GLU A N 1
ATOM 772 C CA . GLU A 1 98 ? 0.331 4.371 -15.056 1.00 93.81 98 GLU A CA 1
ATOM 773 C C . GLU A 1 98 ? -0.288 3.282 -14.163 1.00 93.81 98 GLU A C 1
ATOM 775 O O . GLU A 1 98 ? -0.747 2.253 -14.662 1.00 93.81 98 GLU A O 1
ATOM 780 N N . GLN A 1 99 ? -0.396 3.520 -12.852 1.00 96.00 99 GLN A N 1
ATOM 781 C CA . GLN A 1 99 ? -1.133 2.647 -11.935 1.00 96.00 99 GLN A CA 1
ATOM 782 C C . GLN A 1 99 ? -2.618 2.579 -12.310 1.00 96.00 99 GLN A C 1
ATOM 784 O O . GLN A 1 99 ? -3.187 1.486 -12.343 1.00 96.00 99 GLN A O 1
ATOM 789 N N . GLN A 1 100 ? -3.237 3.723 -12.625 1.00 96.94 100 GLN 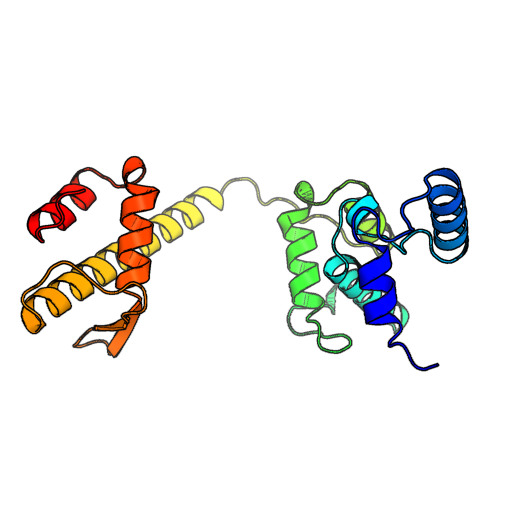A N 1
ATOM 790 C CA . GLN A 1 100 ? -4.633 3.776 -13.074 1.00 96.94 100 GLN A CA 1
ATOM 791 C C . GLN A 1 100 ? -4.818 3.033 -14.400 1.00 96.94 100 GLN A C 1
ATOM 793 O O . GLN A 1 100 ? -5.737 2.225 -14.525 1.00 96.94 100 GLN A O 1
ATOM 798 N N . ARG A 1 101 ? -3.920 3.249 -15.369 1.00 95.81 101 ARG A N 1
ATOM 799 C CA . ARG A 1 101 ? -3.945 2.570 -16.671 1.00 95.81 101 ARG A CA 1
ATOM 800 C C . ARG A 1 101 ? -3.859 1.053 -16.511 1.00 95.81 101 ARG A C 1
ATOM 802 O O . ARG A 1 101 ? -4.659 0.330 -17.097 1.00 95.81 101 ARG A O 1
ATOM 809 N N . ARG A 1 102 ? -2.918 0.563 -15.700 1.00 96.00 102 ARG A N 1
ATOM 810 C CA . ARG A 1 102 ? -2.701 -0.874 -15.454 1.00 96.00 102 ARG A CA 1
ATOM 811 C C . ARG A 1 102 ? -3.891 -1.541 -14.776 1.00 96.00 102 ARG A C 1
ATOM 813 O O . ARG A 1 102 ? -4.352 -2.582 -15.2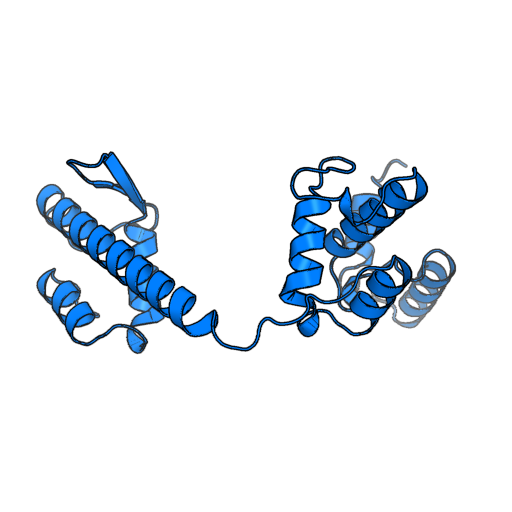32 1.00 96.00 102 ARG A O 1
ATOM 820 N N . LEU A 1 103 ? -4.435 -0.907 -13.741 1.00 97.69 103 LEU A N 1
ATOM 821 C CA . LEU A 1 103 ? -5.667 -1.362 -13.100 1.00 97.69 103 LEU A CA 1
ATOM 822 C C . LEU A 1 103 ? -6.856 -1.350 -14.073 1.00 97.69 103 LEU A C 1
ATOM 824 O O . LEU A 1 103 ? -7.641 -2.295 -14.088 1.00 97.69 103 LEU A O 1
ATOM 828 N N . GLY A 1 104 ? -6.948 -0.330 -14.929 1.00 97.06 104 GLY A N 1
ATOM 829 C CA . GLY A 1 104 ? -7.967 -0.233 -15.972 1.00 97.06 104 GLY A CA 1
ATOM 830 C C . GLY A 1 104 ? -7.884 -1.353 -17.013 1.00 97.06 104 GLY A C 1
ATOM 831 O O . GLY A 1 104 ? -8.919 -1.882 -17.409 1.00 97.06 104 GLY A O 1
ATOM 832 N N . VAL A 1 105 ? -6.676 -1.785 -17.402 1.00 97.06 105 VAL A N 1
ATOM 833 C CA . VAL A 1 105 ? -6.474 -2.960 -18.279 1.00 97.06 105 VAL A CA 1
ATOM 834 C C . VAL A 1 105 ? -7.033 -4.241 -17.647 1.00 97.06 105 VAL A C 1
ATOM 836 O O . VAL A 1 105 ? -7.532 -5.104 -18.362 1.00 97.06 105 VAL A O 1
ATOM 839 N N . LEU A 1 106 ? -7.006 -4.350 -16.316 1.00 96.62 106 LEU A N 1
ATOM 840 C CA . LEU A 1 106 ? -7.621 -5.454 -15.570 1.00 96.62 106 LEU A CA 1
ATOM 841 C C . LEU A 1 106 ? -9.130 -5.263 -15.325 1.00 96.62 106 LEU A C 1
ATOM 843 O O . LEU A 1 106 ? -9.735 -6.067 -14.623 1.00 96.62 106 LEU A O 1
ATOM 847 N N . GLY A 1 107 ? -9.742 -4.206 -15.868 1.00 96.25 107 GLY A N 1
ATOM 848 C CA . GLY A 1 107 ? -11.167 -3.899 -15.721 1.00 96.25 107 GLY A CA 1
ATOM 849 C C . GLY A 1 107 ? -11.538 -3.157 -14.434 1.00 96.25 107 GLY A C 1
ATOM 850 O O . GLY A 1 107 ? -12.717 -2.876 -14.213 1.00 96.25 107 GLY A O 1
ATOM 851 N N . VAL A 1 108 ? -10.564 -2.808 -13.587 1.00 96.69 108 VAL A N 1
ATOM 852 C CA . VAL A 1 108 ? -10.818 -2.084 -12.336 1.00 96.69 108 VAL A CA 1
ATOM 853 C C . VAL A 1 108 ? -11.200 -0.642 -12.650 1.00 96.69 108 VAL A C 1
ATOM 855 O O . VAL A 1 108 ? -10.513 0.051 -13.400 1.00 96.69 108 VAL A O 1
ATOM 858 N N . LYS A 1 109 ? -12.287 -0.172 -12.037 1.00 93.00 109 LYS A N 1
ATOM 859 C CA . LYS A 1 109 ? -12.802 1.189 -12.204 1.00 93.00 109 LYS A CA 1
ATOM 860 C C . LYS A 1 109 ? -12.718 1.964 -10.885 1.00 93.00 109 LYS A C 1
ATOM 862 O O . LYS A 1 109 ? -12.810 1.349 -9.820 1.00 93.00 109 LYS A O 1
ATOM 867 N N . PRO A 1 110 ? -12.553 3.299 -10.925 1.00 93.12 110 PRO A N 1
ATOM 868 C CA . PRO A 1 110 ? -12.677 4.126 -9.729 1.00 93.12 110 PRO A CA 1
ATOM 869 C C . PRO A 1 110 ? -14.052 3.945 -9.087 1.00 93.12 110 PRO A C 1
ATOM 871 O O . PRO A 1 110 ? -15.046 3.762 -9.790 1.00 93.12 110 PRO A O 1
ATOM 874 N N . ALA A 1 111 ? -14.125 4.071 -7.761 1.00 85.69 111 ALA A N 1
ATOM 875 C CA . ALA A 1 111 ? -15.413 4.177 -7.090 1.00 85.69 111 ALA A CA 1
ATOM 876 C C . ALA A 1 111 ? -16.181 5.386 -7.645 1.00 85.69 111 ALA A C 1
ATOM 878 O O . ALA A 1 111 ? -15.657 6.508 -7.657 1.00 85.69 111 ALA A O 1
ATOM 879 N N . GLU A 1 112 ? -17.435 5.179 -8.048 1.00 70.88 112 GLU A N 1
ATOM 880 C CA . GLU A 1 112 ? -18.362 6.286 -8.257 1.00 70.88 112 GLU A CA 1
ATOM 881 C C . GLU A 1 112 ? -18.458 7.052 -6.940 1.00 70.88 112 GLU A C 1
ATOM 883 O O . GLU A 1 112 ? -18.810 6.491 -5.901 1.00 70.88 112 GLU A O 1
ATOM 888 N N . ARG A 1 113 ? -18.051 8.326 -6.937 1.00 57.16 113 ARG A N 1
ATOM 889 C CA . ARG A 1 113 ? -18.107 9.136 -5.718 1.00 57.16 113 ARG A CA 1
ATOM 890 C C . ARG A 1 113 ? -19.578 9.278 -5.322 1.00 57.16 113 ARG A C 1
ATOM 892 O O . ARG A 1 113 ? -20.301 9.957 -6.052 1.00 57.16 113 ARG A O 1
ATOM 899 N N . PRO A 1 114 ? -20.027 8.788 -4.153 1.00 47.16 114 PRO A N 1
ATOM 900 C CA . PRO A 1 114 ? -21.278 9.285 -3.614 1.00 47.16 114 PRO A CA 1
ATOM 901 C C . PRO A 1 114 ? -21.087 10.784 -3.348 1.00 47.16 114 PRO A C 1
ATOM 903 O O . PRO A 1 114 ? -20.149 11.195 -2.655 1.00 47.16 114 PRO A O 1
ATOM 906 N N . HIS A 1 115 ? -21.934 11.616 -3.958 1.00 43.88 115 HIS A N 1
ATOM 907 C CA . HIS A 1 115 ? -21.960 13.065 -3.766 1.00 43.88 115 HIS A CA 1
ATOM 908 C C . HIS A 1 115 ? -21.825 13.411 -2.276 1.00 43.88 115 HIS A C 1
ATOM 910 O O . HIS A 1 115 ? -22.688 13.009 -1.511 1.00 43.88 115 HIS A O 1
ATOM 916 N N . LYS A 1 116 ? -20.739 14.116 -1.897 1.00 43.69 116 LYS A N 1
ATOM 917 C CA . LYS A 1 116 ? -20.395 14.917 -0.683 1.00 43.69 116 LYS A CA 1
ATOM 918 C C . LYS A 1 116 ? -21.159 14.780 0.665 1.00 43.69 116 LYS A C 1
ATOM 920 O O . LYS A 1 116 ? -20.868 15.546 1.580 1.00 43.69 116 LYS A O 1
ATOM 925 N N . ALA A 1 117 ? -22.040 13.814 0.884 1.00 45.00 117 ALA A N 1
ATOM 926 C CA . ALA A 1 117 ? -22.806 13.638 2.115 1.00 45.00 117 ALA A CA 1
ATOM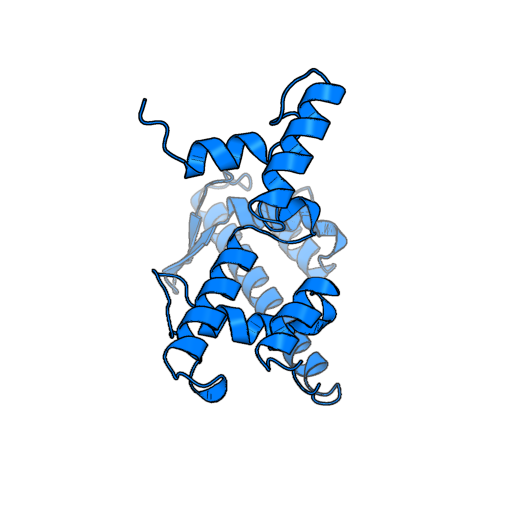 927 C C . ALA A 1 117 ? -22.007 12.888 3.199 1.00 45.00 117 ALA A C 1
ATOM 929 O O . ALA A 1 117 ? -22.235 13.088 4.389 1.00 45.00 117 ALA A O 1
ATOM 930 N N . SER A 1 118 ? -21.002 12.088 2.816 1.00 49.06 118 SER A N 1
ATOM 931 C CA . SER A 1 118 ? -20.258 11.229 3.755 1.00 49.06 118 SER A CA 1
ATOM 932 C C . SER A 1 118 ? -19.038 11.889 4.425 1.00 49.06 118 SER A C 1
ATOM 934 O O . SER A 1 118 ? -18.457 11.318 5.354 1.00 49.06 118 SER A O 1
ATOM 936 N N . ALA A 1 119 ? -18.622 13.087 3.997 1.00 50.91 119 ALA A N 1
ATOM 937 C CA . ALA A 1 119 ? -17.493 13.793 4.619 1.00 50.91 119 ALA A CA 1
ATOM 938 C C . ALA A 1 119 ? -17.866 14.380 5.995 1.00 50.91 119 ALA A C 1
ATOM 940 O O . ALA A 1 119 ? -17.041 14.432 6.903 1.00 50.91 119 ALA A O 1
ATOM 941 N N . ARG A 1 120 ? -19.131 14.779 6.181 1.00 49.16 120 ARG A N 1
ATOM 942 C CA . ARG A 1 120 ? -19.601 15.432 7.413 1.00 49.16 120 ARG A CA 1
ATOM 943 C C . ARG A 1 120 ? -19.809 14.438 8.563 1.00 49.16 120 ARG A C 1
ATOM 945 O O . ARG A 1 120 ? -19.500 14.751 9.709 1.00 49.16 120 ARG A O 1
ATOM 952 N N . THR A 1 121 ? -20.264 13.223 8.259 1.00 49.97 121 THR A N 1
ATOM 953 C CA . THR A 1 121 ? -20.440 12.137 9.240 1.00 49.97 121 THR A CA 1
ATOM 954 C C . THR A 1 121 ? -19.110 11.530 9.684 1.00 49.97 121 THR A C 1
ATOM 956 O O . THR A 1 121 ? -18.907 11.302 10.875 1.00 49.97 121 THR A O 1
ATOM 959 N N . SER A 1 122 ? -18.165 11.340 8.759 1.00 52.53 122 SER A N 1
ATOM 960 C CA . SER A 1 122 ? -16.825 10.819 9.068 1.00 52.53 122 SER A CA 1
ATOM 961 C C . SER A 1 122 ? -15.945 11.823 9.818 1.00 52.53 122 SER A C 1
ATOM 963 O O . SER A 1 122 ? -15.237 11.424 10.741 1.00 52.53 122 SER A O 1
ATOM 965 N N . ALA A 1 123 ? -16.038 13.123 9.512 1.00 56.34 123 ALA A N 1
ATOM 966 C CA . ALA A 1 123 ? -15.376 14.168 10.293 1.00 56.34 123 ALA A CA 1
ATOM 967 C C . ALA A 1 123 ? -15.927 14.252 11.728 1.00 56.34 123 ALA A C 1
ATOM 969 O O . ALA A 1 123 ? -15.145 14.341 12.671 1.00 56.34 123 ALA A O 1
ATOM 970 N N . LYS A 1 124 ? -17.253 14.137 11.915 1.00 53.44 124 LYS A N 1
ATOM 971 C CA . LYS A 1 124 ? -17.878 14.102 13.250 1.00 53.44 124 LYS A CA 1
ATOM 972 C C . LYS A 1 124 ? -17.449 12.867 14.049 1.00 53.44 124 LYS A C 1
ATOM 974 O O . LYS A 1 124 ? -17.100 12.993 15.218 1.00 53.44 124 LYS A O 1
ATOM 979 N N . ALA A 1 125 ? -17.408 11.692 13.419 1.00 57.06 125 ALA A N 1
ATOM 980 C CA . ALA A 1 125 ? -16.921 10.467 14.056 1.00 57.06 125 ALA A CA 1
ATOM 981 C C . ALA A 1 125 ? -15.413 10.527 14.372 1.00 57.06 125 ALA A C 1
ATOM 983 O O . ALA A 1 125 ? -14.981 10.051 15.419 1.00 57.06 125 ALA A O 1
ATOM 984 N N . GLY A 1 126 ? -14.608 11.133 13.494 1.00 57.84 126 GLY A N 1
ATOM 985 C CA . GLY A 1 126 ? -13.176 11.349 13.711 1.00 57.84 126 GLY A CA 1
ATOM 986 C C . GLY A 1 126 ? -12.891 12.332 14.847 1.00 57.84 126 GLY A C 1
ATOM 987 O O . GLY A 1 126 ? -12.035 12.056 15.683 1.00 57.84 126 GLY A O 1
ATOM 988 N N . ALA A 1 127 ? -13.649 13.428 14.925 1.00 62.69 127 ALA A N 1
ATOM 989 C CA . ALA A 1 127 ? -13.583 14.382 16.029 1.00 62.69 127 ALA A CA 1
ATOM 990 C C . ALA A 1 127 ? -14.022 13.744 17.358 1.00 62.69 127 ALA A C 1
ATOM 992 O O . ALA A 1 127 ? -13.335 13.908 18.362 1.00 62.69 127 ALA A O 1
ATOM 993 N N . ALA A 1 128 ? -15.096 12.943 17.355 1.00 63.69 128 ALA A N 1
ATOM 994 C CA . ALA A 1 128 ? -15.556 12.215 18.539 1.00 63.69 128 ALA A CA 1
ATOM 995 C C . ALA A 1 128 ? -14.514 11.197 19.039 1.00 63.69 128 ALA A C 1
ATOM 997 O O . ALA A 1 128 ? -14.188 11.190 20.221 1.00 63.69 128 ALA A O 1
ATOM 998 N N . ARG A 1 129 ? -13.909 10.401 18.143 1.00 64.75 129 ARG A N 1
ATOM 999 C CA . ARG A 1 129 ? -12.814 9.482 18.515 1.00 64.75 129 ARG A CA 1
ATOM 1000 C C . ARG A 1 129 ? -11.553 10.214 18.972 1.00 64.75 129 ARG A C 1
ATOM 1002 O O . ARG A 1 129 ? -10.849 9.716 19.842 1.00 64.75 129 ARG A O 1
ATOM 1009 N N . GLY A 1 130 ? -11.241 11.364 18.371 1.00 70.06 130 GLY A N 1
ATOM 1010 C CA . GLY A 1 130 ? -10.120 12.210 18.784 1.00 70.06 130 GLY A CA 1
ATOM 1011 C C . GLY A 1 130 ? -10.320 12.776 20.190 1.00 70.06 130 GLY A C 1
ATOM 1012 O O . GLY A 1 130 ? -9.392 12.745 20.994 1.00 70.06 130 GLY A O 1
ATOM 1013 N N . SER A 1 131 ? -11.543 13.214 20.499 1.00 79.25 131 SER A N 1
ATOM 1014 C CA . SER A 1 131 ? -11.951 13.643 21.838 1.00 79.25 131 SER A CA 1
ATOM 1015 C C . SER A 1 131 ? -11.869 12.493 22.842 1.00 79.25 131 SER A C 1
ATOM 1017 O O . SER A 1 131 ? -11.243 12.650 23.883 1.00 79.25 131 SER A O 1
ATOM 1019 N N . GLU A 1 132 ? -12.372 11.307 22.501 1.00 85.00 132 GLU A N 1
ATOM 1020 C CA . GLU A 1 132 ? -12.309 10.140 23.385 1.00 85.00 132 GLU A CA 1
ATOM 1021 C C . GLU A 1 132 ? -10.862 9.683 23.652 1.00 85.00 132 GLU A C 1
ATOM 1023 O O . GLU A 1 132 ? -10.483 9.413 24.791 1.00 85.00 132 GLU A O 1
ATOM 1028 N N . ALA A 1 133 ? -10.012 9.650 22.620 1.00 87.31 133 ALA A N 1
ATOM 1029 C CA . ALA A 1 133 ? -8.592 9.333 22.768 1.00 87.31 133 ALA A CA 1
ATOM 1030 C C . ALA A 1 133 ? -7.833 10.388 23.592 1.00 87.31 133 ALA A C 1
ATOM 1032 O O . ALA A 1 133 ? -6.878 10.048 24.295 1.00 87.31 133 ALA A O 1
ATOM 1033 N N . PHE A 1 134 ? -8.243 11.658 23.512 1.00 89.50 134 PHE A N 1
ATOM 1034 C CA . PHE A 1 134 ? -7.712 12.721 24.358 1.00 89.50 134 PHE A CA 1
ATOM 1035 C C . PHE A 1 134 ? -8.106 12.497 25.823 1.00 89.50 134 PHE A C 1
ATOM 1037 O O . PHE A 1 134 ? -7.223 12.428 26.672 1.00 89.50 134 PHE A O 1
ATOM 1044 N N . THR A 1 135 ? -9.394 12.275 26.104 1.00 90.88 135 THR A N 1
ATOM 1045 C CA . THR A 1 135 ? -9.904 11.999 27.457 1.00 90.88 135 THR A CA 1
ATOM 1046 C C . THR A 1 135 ? -9.215 10.793 28.093 1.00 90.88 135 THR A C 1
ATOM 1048 O O . THR A 1 135 ? -8.769 10.874 29.234 1.00 90.88 135 THR A O 1
ATOM 1051 N N . ARG A 1 136 ? -9.045 9.691 27.350 1.00 92.00 136 ARG A N 1
ATOM 1052 C CA . ARG A 1 136 ? -8.328 8.505 27.854 1.00 92.00 136 ARG A CA 1
ATOM 1053 C C . ARG A 1 136 ? -6.863 8.797 28.179 1.00 92.00 136 ARG A C 1
ATOM 1055 O O . ARG A 1 136 ? -6.340 8.272 29.154 1.00 92.00 136 ARG A O 1
ATOM 1062 N N . GLY A 1 137 ? -6.192 9.613 27.368 1.00 92.50 137 GLY A N 1
ATOM 1063 C CA . GLY A 1 137 ? -4.804 9.991 27.624 1.00 92.50 137 GLY A CA 1
ATOM 1064 C C . GLY A 1 137 ? -4.642 10.897 28.846 1.00 92.50 137 GLY A C 1
ATOM 1065 O O . GLY A 1 137 ? -3.714 10.692 29.622 1.00 92.50 137 GLY A O 1
ATOM 1066 N N . VAL A 1 138 ? -5.577 11.829 29.058 1.00 93.62 138 VAL A N 1
ATOM 1067 C CA . VAL A 1 138 ? -5.650 12.664 30.270 1.00 93.62 138 VAL A CA 1
ATOM 1068 C C . VAL A 1 138 ? -5.871 11.800 31.512 1.00 93.62 138 VAL A C 1
ATOM 1070 O O . VAL A 1 138 ? -5.112 11.919 32.468 1.00 93.62 138 VAL A O 1
ATOM 1073 N N . ALA A 1 139 ? -6.830 10.870 31.472 1.00 93.94 139 ALA A N 1
ATOM 1074 C CA . ALA A 1 139 ? -7.074 9.940 32.576 1.00 93.94 139 ALA A CA 1
ATOM 1075 C C . ALA A 1 139 ? -5.834 9.082 32.890 1.00 93.94 139 ALA A C 1
ATOM 1077 O O . ALA A 1 139 ? -5.479 8.890 34.051 1.00 93.94 139 ALA A O 1
ATOM 1078 N N . ALA A 1 140 ? -5.125 8.612 31.857 1.00 93.94 140 ALA A N 1
ATOM 1079 C CA . ALA A 1 140 ? -3.910 7.821 32.039 1.00 93.94 140 ALA A CA 1
ATOM 1080 C C . ALA A 1 140 ? -2.778 8.659 32.649 1.00 93.94 140 ALA A C 1
ATOM 1082 O O . ALA A 1 140 ? -2.026 8.167 33.486 1.00 93.94 140 ALA A O 1
ATOM 1083 N N . LEU A 1 141 ? -2.667 9.934 32.267 1.00 93.94 141 LEU A N 1
ATOM 1084 C CA . LEU A 1 141 ? -1.712 10.853 32.876 1.00 93.94 141 LEU A CA 1
ATOM 1085 C C . LEU A 1 141 ? -2.042 11.121 34.349 1.00 93.94 141 LEU A C 1
ATOM 1087 O O . LEU A 1 141 ? -1.142 11.062 35.179 1.00 93.94 141 LEU A O 1
ATOM 1091 N N . GLN A 1 142 ? -3.313 11.360 34.680 1.00 94.19 142 GLN A N 1
ATOM 1092 C CA . GLN A 1 142 ? -3.772 11.541 36.062 1.00 94.19 142 GLN A CA 1
ATOM 1093 C C . GLN A 1 142 ? -3.437 10.328 36.932 1.00 94.19 142 GLN A C 1
ATOM 1095 O O . GLN A 1 142 ? -2.850 10.487 37.999 1.00 94.19 142 GLN A O 1
ATOM 1100 N N . GLN A 1 143 ? -3.745 9.120 36.452 1.00 94.88 143 GLN A N 1
ATOM 1101 C CA . GLN A 1 143 ? -3.428 7.877 37.155 1.00 94.88 143 GLN A CA 1
ATOM 1102 C C . GLN A 1 143 ? -1.916 7.709 37.358 1.00 94.88 143 GLN A C 1
ATOM 1104 O O . GLN A 1 143 ? -1.462 7.393 38.457 1.00 94.88 143 GLN A O 1
ATOM 1109 N N . TYR A 1 144 ? -1.121 7.978 36.319 1.00 93.56 144 TYR A N 1
ATOM 1110 C CA . TYR A 1 144 ? 0.334 7.918 36.408 1.00 93.56 144 TYR A CA 1
ATOM 1111 C C . TYR A 1 144 ? 0.891 8.922 37.428 1.00 93.56 144 TYR A C 1
ATOM 1113 O O . TYR A 1 144 ? 1.728 8.551 38.246 1.00 93.56 144 TYR A O 1
ATOM 1121 N N . ILE A 1 145 ? 0.411 10.172 37.417 1.00 92.94 145 ILE A N 1
ATOM 1122 C CA . ILE A 1 145 ? 0.823 11.208 38.377 1.00 92.94 145 ILE A CA 1
ATOM 1123 C C . ILE A 1 145 ? 0.429 10.807 39.800 1.00 92.94 145 ILE A C 1
ATOM 1125 O O . ILE A 1 145 ? 1.246 10.942 40.705 1.00 92.94 145 ILE A O 1
ATOM 1129 N N . ALA A 1 146 ? -0.779 10.277 40.002 1.00 91.69 146 ALA A N 1
ATOM 1130 C CA . ALA A 1 146 ? -1.233 9.818 41.311 1.00 91.69 146 ALA A CA 1
ATOM 1131 C C . ALA A 1 146 ? -0.367 8.671 41.862 1.00 91.69 146 ALA A C 1
ATOM 1133 O O . ALA A 1 146 ? -0.093 8.639 43.059 1.00 91.69 146 ALA A O 1
ATOM 1134 N N . ARG A 1 147 ? 0.097 7.755 40.999 1.00 92.75 147 ARG A N 1
ATOM 1135 C CA . ARG A 1 147 ? 0.959 6.629 41.396 1.00 92.75 147 ARG A CA 1
ATOM 1136 C C . ARG A 1 147 ? 2.419 7.034 41.613 1.00 92.75 147 ARG A C 1
ATOM 1138 O O . ARG A 1 147 ? 3.043 6.583 42.565 1.00 92.75 147 ARG A O 1
ATOM 1145 N N . GLU A 1 148 ? 2.981 7.823 40.703 1.00 90.56 148 GLU A N 1
ATOM 1146 C CA . GLU A 1 148 ? 4.431 8.058 40.608 1.00 90.56 148 GLU A CA 1
ATOM 1147 C C . GLU A 1 148 ? 4.864 9.439 41.124 1.00 90.56 148 GLU A C 1
ATOM 1149 O O . GLU A 1 148 ? 6.061 9.720 41.185 1.00 90.56 148 GLU A O 1
ATOM 1154 N N . ALA A 1 149 ? 3.913 10.326 41.439 1.00 90.12 149 ALA A N 1
ATOM 1155 C CA . ALA A 1 149 ? 4.143 11.712 41.863 1.00 90.12 149 ALA A CA 1
ATOM 1156 C C . ALA A 1 149 ? 5.051 12.522 40.909 1.00 90.12 149 ALA A C 1
ATOM 1158 O O . ALA A 1 149 ? 5.790 13.414 41.328 1.00 90.12 149 ALA A O 1
ATOM 1159 N N . ARG A 1 150 ? 5.010 12.215 39.605 1.00 88.94 150 ARG A N 1
ATOM 1160 C CA . ARG A 1 150 ? 5.826 12.865 38.564 1.00 88.94 150 ARG A CA 1
ATOM 1161 C C . ARG A 1 150 ? 5.063 13.014 37.252 1.00 88.94 150 ARG A C 1
ATOM 1163 O O . ARG A 1 150 ? 4.276 12.152 36.871 1.00 88.94 150 ARG A O 1
ATOM 1170 N N . THR A 1 151 ? 5.387 14.066 36.507 1.00 85.50 151 THR A N 1
ATOM 1171 C CA . THR A 1 151 ? 4.799 14.375 35.189 1.00 85.50 151 THR A CA 1
ATOM 1172 C C . THR A 1 151 ? 5.677 13.913 34.017 1.00 85.50 151 THR A C 1
ATOM 1174 O O . THR A 1 151 ? 5.234 13.849 32.869 1.00 85.50 151 THR A O 1
ATOM 1177 N N . VAL A 1 152 ? 6.931 13.526 34.288 1.00 89.00 152 VAL A N 1
ATOM 1178 C CA . VAL A 1 152 ? 7.882 13.049 33.273 1.00 89.00 152 VAL A CA 1
ATOM 1179 C C . VAL A 1 152 ? 7.688 11.556 33.019 1.00 89.00 152 VAL A C 1
ATOM 1181 O O . VAL A 1 152 ? 8.191 10.725 33.776 1.00 89.00 152 VAL A O 1
ATOM 1184 N N . VAL A 1 153 ? 7.016 11.211 31.922 1.00 89.88 153 VAL A N 1
ATOM 1185 C CA . VAL A 1 153 ? 6.734 9.819 31.532 1.00 89.88 153 VAL A CA 1
ATOM 1186 C C . VAL A 1 153 ? 7.790 9.291 30.543 1.00 89.88 153 VAL A C 1
ATOM 1188 O O . VAL A 1 153 ? 8.021 9.922 29.505 1.00 89.88 153 VAL A O 1
ATOM 1191 N N . PRO A 1 154 ? 8.410 8.115 30.778 1.00 90.25 154 PRO A N 1
ATOM 1192 C CA . PRO A 1 154 ? 9.289 7.474 29.798 1.00 90.25 154 PRO A CA 1
ATOM 1193 C C . PRO A 1 154 ? 8.571 7.198 28.470 1.00 90.25 154 PRO A C 1
ATOM 1195 O O . PRO A 1 154 ? 7.434 6.735 28.453 1.00 90.25 154 PRO A O 1
ATOM 1198 N N . ARG A 1 155 ? 9.241 7.401 27.326 1.00 86.12 155 ARG A N 1
ATOM 1199 C CA . ARG A 1 155 ? 8.609 7.272 25.993 1.00 86.12 155 ARG A CA 1
ATOM 1200 C C . ARG A 1 155 ? 7.966 5.901 25.732 1.00 86.12 155 ARG A C 1
ATOM 1202 O O . ARG A 1 155 ? 6.969 5.829 25.018 1.00 86.12 155 ARG A O 1
ATOM 1209 N N . GLY A 1 156 ? 8.539 4.830 26.282 1.00 88.50 156 GLY A N 1
ATOM 1210 C CA . GLY A 1 156 ? 8.028 3.462 26.149 1.00 88.50 156 GLY A CA 1
ATOM 1211 C C . GLY A 1 156 ? 6.917 3.092 27.136 1.00 88.50 156 GLY A C 1
ATOM 1212 O O . GLY A 1 156 ? 6.357 2.006 27.013 1.00 88.50 156 GLY A O 1
ATOM 1213 N N . HIS A 1 157 ? 6.595 3.964 28.097 1.00 90.56 157 HIS A N 1
ATOM 1214 C CA . HIS A 1 157 ? 5.654 3.650 29.168 1.00 90.56 157 HIS A CA 1
ATOM 1215 C C . HIS A 1 157 ? 4.240 3.426 28.633 1.00 90.56 157 HIS A C 1
ATOM 1217 O O . HIS A 1 157 ? 3.731 4.211 27.822 1.00 90.56 157 HIS A O 1
ATOM 1223 N N . THR A 1 158 ? 3.615 2.359 29.123 1.00 94.56 158 THR A N 1
ATOM 1224 C CA . THR A 1 158 ? 2.212 2.035 28.881 1.00 94.56 158 THR A CA 1
ATOM 1225 C C . THR A 1 158 ? 1.501 1.999 30.222 1.00 94.56 158 THR A C 1
ATOM 1227 O O . THR A 1 158 ? 1.886 1.245 31.107 1.00 94.56 158 THR A O 1
ATOM 1230 N N . GLU A 1 159 ? 0.475 2.825 30.353 1.00 93.69 159 GLU A N 1
ATOM 1231 C CA . GLU A 1 159 ? -0.362 2.934 31.536 1.00 93.69 159 GLU A CA 1
ATOM 1232 C C . GLU A 1 159 ? -1.670 2.186 31.279 1.00 93.69 159 GLU A C 1
ATOM 1234 O O . GLU A 1 159 ? -2.319 2.416 30.258 1.00 93.69 159 GLU A O 1
ATOM 1239 N N . VAL A 1 160 ? -2.049 1.268 32.163 1.00 93.94 160 VAL A N 1
ATOM 1240 C CA . VAL A 1 160 ? -3.304 0.515 32.039 1.00 93.94 160 VAL A CA 1
ATOM 1241 C C . VAL A 1 160 ? -4.351 1.207 32.893 1.00 93.94 160 VAL A C 1
ATOM 1243 O O . VAL A 1 160 ? -4.216 1.230 34.110 1.00 93.94 160 VAL A O 1
ATOM 1246 N N . LEU A 1 161 ? -5.374 1.781 32.259 1.00 90.00 161 LEU A N 1
ATOM 1247 C CA . LEU A 1 161 ? -6.428 2.500 32.971 1.00 90.00 161 LEU A CA 1
ATOM 1248 C C . LEU A 1 161 ? -7.221 1.561 33.882 1.00 90.00 161 LEU A C 1
ATOM 1250 O O . LEU A 1 161 ? -7.809 0.578 33.414 1.00 90.00 161 LEU A O 1
ATOM 1254 N N . GLU A 1 162 ? -7.285 1.909 35.162 1.00 83.56 162 GLU A N 1
ATOM 1255 C CA . GLU A 1 162 ? -8.140 1.233 36.129 1.00 83.56 162 GLU A CA 1
ATOM 1256 C C . GLU A 1 162 ? -9.621 1.393 35.733 1.00 83.56 162 GLU A C 1
ATOM 1258 O O . GLU A 1 162 ? -10.038 2.375 35.116 1.00 83.56 162 GLU A O 1
ATOM 1263 N N . GLY A 1 163 ? -10.425 0.362 35.990 1.00 79.94 163 GLY A N 1
ATOM 1264 C CA . GLY A 1 163 ? -11.848 0.311 35.630 1.00 79.94 163 GLY A CA 1
ATOM 1265 C C . GLY A 1 163 ? -12.150 -0.267 34.242 1.00 79.94 163 GLY A C 1
ATOM 1266 O O . GLY A 1 163 ? -13.055 -1.086 34.122 1.00 79.94 163 GLY A O 1
ATOM 1267 N N . CYS A 1 164 ? -11.391 0.089 33.199 1.00 79.31 164 CYS A N 1
ATOM 1268 C CA . CYS A 1 164 ? -11.621 -0.430 31.836 1.00 79.31 164 CYS A CA 1
ATOM 1269 C C . CYS A 1 164 ? -10.518 -1.361 31.312 1.00 79.31 164 CYS A C 1
ATOM 1271 O O . CYS A 1 164 ? -10.680 -1.954 30.245 1.00 79.31 164 CYS A O 1
ATOM 1273 N N . GLY A 1 165 ? -9.381 -1.459 32.011 1.00 87.06 165 GLY A N 1
ATOM 1274 C CA . GLY A 1 165 ? -8.245 -2.305 31.627 1.00 87.06 165 GLY A CA 1
ATOM 1275 C C . GLY A 1 165 ? -7.577 -1.900 30.309 1.00 87.06 165 GLY A C 1
ATOM 1276 O O . GLY A 1 165 ? -6.813 -2.674 29.736 1.00 87.06 165 GLY A O 1
ATOM 1277 N N . THR A 1 166 ? -7.871 -0.706 29.785 1.00 88.38 166 THR A N 1
ATOM 1278 C CA . THR A 1 166 ? -7.374 -0.278 28.474 1.00 88.38 166 THR A CA 1
ATOM 1279 C C . THR A 1 166 ? -5.915 0.176 28.576 1.00 88.38 166 THR A C 1
ATOM 1281 O O . THR A 1 166 ? -5.635 1.120 29.320 1.00 88.38 166 THR A O 1
ATOM 1284 N N . PRO A 1 167 ? -4.979 -0.422 27.810 1.00 91.25 167 PRO A N 1
ATOM 1285 C CA . PRO A 1 167 ? -3.593 0.025 27.783 1.00 91.25 167 PRO A CA 1
ATOM 1286 C C . PRO A 1 167 ? -3.444 1.306 26.953 1.00 91.25 167 PRO A C 1
ATOM 1288 O O . PRO A 1 167 ? -3.785 1.360 25.768 1.00 91.25 167 PRO A O 1
ATOM 1291 N N . VAL A 1 168 ? -2.868 2.337 27.561 1.00 92.75 168 VAL A N 1
ATOM 1292 C CA . VAL A 1 168 ? -2.556 3.625 26.943 1.00 92.75 168 VAL A CA 1
ATOM 1293 C C . VAL A 1 168 ? -1.043 3.782 26.883 1.00 92.75 168 VAL A C 1
ATOM 1295 O O . VAL A 1 168 ? -0.372 3.844 27.906 1.00 92.75 168 VAL A O 1
ATOM 1298 N N . ARG A 1 169 ? -0.475 3.893 25.677 1.00 94.69 169 ARG A N 1
ATOM 1299 C CA . ARG A 1 169 ? 0.961 4.170 25.471 1.00 94.69 169 ARG A CA 1
ATOM 1300 C C . ARG A 1 169 ? 1.289 5.621 25.840 1.00 94.69 169 ARG A C 1
ATOM 1302 O O . ARG A 1 169 ? 1.520 6.451 24.959 1.00 94.69 169 ARG A O 1
ATOM 1309 N N . LEU A 1 170 ? 1.258 5.932 27.131 1.00 93.50 170 LEU A N 1
ATOM 1310 C CA . LEU A 1 170 ? 1.261 7.285 27.678 1.00 93.50 170 LEU A CA 1
ATOM 1311 C C . LEU A 1 170 ? 2.475 8.107 27.221 1.00 93.50 170 LEU A C 1
ATOM 1313 O O . LEU A 1 170 ? 2.315 9.247 26.786 1.00 93.50 170 LEU A O 1
ATOM 1317 N N . GLY A 1 171 ? 3.671 7.510 27.203 1.00 90.44 171 GLY A N 1
ATOM 1318 C CA . GLY A 1 171 ? 4.884 8.200 26.746 1.00 90.44 171 GLY A CA 1
ATOM 1319 C C . GLY A 1 171 ? 4.855 8.588 25.260 1.00 90.44 171 GLY A C 1
ATOM 1320 O O . GLY A 1 171 ? 5.352 9.645 24.863 1.00 90.44 171 GLY A O 1
ATOM 1321 N N . VAL A 1 172 ? 4.232 7.760 24.417 1.00 93.38 172 VAL A N 1
ATOM 1322 C CA . VAL A 1 172 ? 4.021 8.077 22.995 1.00 93.38 172 VAL A CA 1
ATOM 1323 C C . VAL A 1 172 ? 2.923 9.122 22.834 1.00 93.38 172 VAL A C 1
ATOM 1325 O O . VAL A 1 172 ? 3.074 10.043 22.032 1.00 93.38 172 VAL A O 1
ATOM 1328 N N . TRP A 1 173 ? 1.836 8.995 23.596 1.00 94.44 173 TRP A N 1
ATOM 1329 C CA . TRP A 1 173 ? 0.716 9.928 23.562 1.00 94.44 173 TRP A CA 1
ATOM 1330 C C . TRP A 1 173 ? 1.160 11.353 23.918 1.00 94.44 173 TRP A C 1
ATOM 1332 O O . TRP A 1 173 ? 0.960 12.246 23.099 1.00 94.44 173 TRP A O 1
ATOM 1342 N N . LEU A 1 174 ? 1.874 11.556 25.033 1.00 93.12 174 LEU A N 1
ATOM 1343 C CA . LEU A 1 174 ? 2.402 12.871 25.433 1.00 93.12 174 LEU A CA 1
ATOM 1344 C C . LEU A 1 174 ? 3.300 13.495 24.362 1.00 93.12 174 LEU A C 1
ATOM 1346 O O . LEU A 1 174 ? 3.164 14.668 24.022 1.00 93.12 174 LEU A O 1
ATOM 1350 N N . SER A 1 175 ? 4.192 12.695 23.773 1.00 91.12 175 SER A N 1
ATOM 1351 C CA . SER A 1 175 ? 5.048 13.163 22.683 1.00 91.12 175 SER A CA 1
ATOM 1352 C C . SER A 1 175 ? 4.250 13.597 21.454 1.00 91.12 175 SER A C 1
ATOM 1354 O O . SER A 1 175 ? 4.653 14.546 20.785 1.00 91.12 175 SER A O 1
ATOM 1356 N N . ASN A 1 176 ? 3.157 12.905 21.133 1.00 91.12 176 ASN A N 1
ATOM 1357 C CA . ASN A 1 176 ? 2.302 13.267 20.009 1.00 91.12 176 ASN A CA 1
ATOM 1358 C C . ASN A 1 176 ? 1.513 14.549 20.291 1.00 91.12 176 ASN A C 1
ATOM 1360 O O . ASN A 1 176 ? 1.398 15.367 19.381 1.00 91.12 176 ASN A O 1
ATOM 1364 N N . GLN A 1 177 ? 1.021 14.736 21.522 1.00 92.88 177 GLN A N 1
ATOM 1365 C CA . GLN A 1 177 ? 0.330 15.967 21.914 1.00 92.88 177 GLN A CA 1
ATOM 1366 C C . GLN A 1 177 ? 1.265 17.171 21.869 1.00 92.88 177 GLN A C 1
ATOM 1368 O O . GLN A 1 177 ? 0.931 18.167 21.238 1.00 92.88 177 GLN A O 1
ATOM 1373 N N . ARG A 1 178 ? 2.484 17.045 22.406 1.00 91.00 178 ARG A N 1
ATOM 1374 C CA . ARG A 1 178 ? 3.491 18.111 22.331 1.00 91.00 178 ARG A CA 1
ATOM 1375 C C . ARG A 1 178 ? 3.848 18.481 20.889 1.00 91.00 178 ARG A C 1
ATOM 1377 O O . ARG A 1 178 ? 3.935 19.656 20.557 1.00 91.00 178 ARG A O 1
ATOM 1384 N N . ASN A 1 179 ? 4.015 17.488 20.013 1.00 90.12 179 ASN A N 1
ATOM 1385 C CA . ASN A 1 179 ? 4.327 17.724 18.597 1.00 90.12 179 ASN A CA 1
ATOM 1386 C C . ASN A 1 179 ? 3.160 18.323 17.798 1.00 90.12 179 ASN A C 1
ATOM 1388 O O . ASN A 1 179 ? 3.380 18.817 16.697 1.00 90.12 179 ASN A O 1
ATOM 1392 N N . ARG A 1 180 ? 1.928 18.216 18.302 1.00 89.38 180 ARG A N 1
ATOM 1393 C CA . ARG A 1 180 ? 0.707 18.722 17.660 1.00 89.38 180 ARG A CA 1
ATOM 1394 C C . ARG A 1 180 ? 0.038 19.799 18.505 1.00 89.38 180 ARG A C 1
ATOM 1396 O O . ARG A 1 180 ? -1.176 19.967 18.423 1.00 89.38 180 ARG A O 1
ATOM 1403 N N . ARG A 1 181 ? 0.818 20.493 19.336 1.00 88.38 181 ARG A N 1
ATOM 1404 C CA . ARG A 1 181 ? 0.337 21.537 20.243 1.00 88.38 181 ARG A CA 1
ATOM 1405 C C . ARG A 1 181 ? -0.446 22.619 19.496 1.00 88.38 181 ARG A C 1
ATOM 1407 O O . ARG A 1 181 ? -1.482 23.053 19.973 1.00 88.38 181 ARG A O 1
ATOM 1414 N N . ASP A 1 182 ? 0.005 22.968 18.292 1.00 88.25 182 ASP A N 1
ATOM 1415 C CA . ASP A 1 182 ? -0.641 23.893 17.350 1.00 88.25 182 ASP A CA 1
ATOM 1416 C C . ASP A 1 182 ? -2.057 23.473 16.919 1.00 88.25 182 ASP A C 1
ATOM 1418 O O . ASP A 1 182 ? -2.803 24.274 16.364 1.00 88.25 182 ASP A O 1
ATOM 1422 N N . ARG A 1 183 ? -2.432 22.212 17.156 1.00 85.31 183 ARG A N 1
ATOM 1423 C CA . ARG A 1 183 ? -3.731 21.633 16.792 1.00 85.31 183 ARG A CA 1
ATOM 1424 C C . ARG A 1 183 ? -4.612 21.315 17.996 1.00 85.31 183 ARG A C 1
ATOM 1426 O O . ARG A 1 183 ? -5.697 20.767 17.798 1.00 85.31 183 ARG A O 1
ATOM 1433 N N . LEU A 1 184 ? -4.144 21.581 19.215 1.00 87.81 184 LEU A N 1
ATOM 1434 C CA . LEU A 1 184 ? -4.934 21.397 20.429 1.00 87.81 184 LEU A CA 1
ATOM 1435 C C . LEU A 1 184 ? -5.838 22.612 20.642 1.00 87.81 184 LEU A C 1
ATOM 1437 O O . LEU A 1 184 ? -5.441 23.744 20.371 1.00 87.81 184 LEU A O 1
ATOM 1441 N N . SER A 1 185 ? -7.062 22.378 21.119 1.00 88.75 185 SER A N 1
ATOM 1442 C CA . SER A 1 185 ? -7.923 23.482 21.549 1.00 88.75 185 SER A CA 1
ATOM 1443 C C . SER A 1 185 ? -7.414 24.089 22.857 1.00 88.75 185 SER A C 1
ATOM 1445 O O . SER A 1 185 ? -6.720 23.431 23.632 1.00 88.75 185 SER A O 1
ATOM 1447 N N . GLU A 1 186 ? -7.820 25.323 23.151 1.00 87.94 186 GLU A N 1
ATOM 1448 C CA . GLU A 1 186 ? -7.488 25.996 24.415 1.00 87.94 186 GLU A CA 1
ATOM 1449 C C . GLU A 1 186 ? -7.901 25.164 25.638 1.00 87.94 186 GLU A C 1
ATOM 1451 O O . GLU A 1 186 ? -7.131 25.024 26.582 1.00 87.94 186 GLU A O 1
ATOM 1456 N N . GLN A 1 187 ? -9.071 24.516 25.585 1.00 87.81 187 GLN A N 1
ATOM 1457 C CA . GLN A 1 187 ? -9.545 23.617 26.644 1.00 87.81 187 GLN A CA 1
ATOM 1458 C C . GLN A 1 187 ? -8.639 22.390 26.827 1.00 87.81 187 GLN A C 1
ATOM 1460 O O . GLN A 1 187 ? -8.422 21.940 27.948 1.00 87.81 187 GLN A O 1
ATOM 1465 N N . GLN A 1 188 ? -8.108 21.837 25.733 1.00 90.19 188 GLN A N 1
ATOM 1466 C CA . GLN A 1 188 ? -7.189 20.701 25.794 1.00 90.19 188 GLN A CA 1
ATOM 1467 C C . GLN A 1 188 ? -5.832 21.103 26.371 1.00 90.19 188 GLN A C 1
ATOM 1469 O O . GLN A 1 188 ? -5.253 20.338 27.137 1.00 90.19 188 GLN A O 1
ATOM 1474 N N . LEU A 1 189 ? -5.331 22.290 26.023 1.00 90.94 189 LEU A N 1
ATOM 1475 C CA . LEU A 1 189 ? -4.101 22.825 26.604 1.00 90.94 189 LEU A CA 1
ATOM 1476 C C . LEU A 1 189 ? -4.280 23.106 28.098 1.00 90.94 189 LEU A C 1
ATOM 1478 O O . LEU A 1 189 ? -3.474 22.633 28.891 1.00 90.94 189 LEU A O 1
ATOM 1482 N N . ALA A 1 190 ? -5.378 23.753 28.497 1.00 90.00 190 ALA A N 1
ATOM 1483 C CA . ALA A 1 190 ? -5.688 24.005 29.904 1.00 90.00 190 ALA A CA 1
ATOM 1484 C C . ALA A 1 190 ? -5.729 22.705 30.730 1.00 90.00 190 ALA A C 1
ATOM 1486 O O . ALA A 1 190 ? -5.056 22.610 31.752 1.00 90.00 190 ALA A O 1
ATOM 1487 N N . ALA A 1 191 ? -6.411 21.664 30.237 1.00 90.88 191 ALA A N 1
ATOM 1488 C CA . ALA A 1 191 ? -6.478 20.368 30.917 1.00 90.88 191 ALA A CA 1
ATOM 1489 C C . ALA A 1 191 ? -5.106 19.683 31.079 1.00 90.88 191 ALA A C 1
ATOM 1491 O O . ALA A 1 191 ? -4.898 18.920 32.018 1.00 90.88 191 ALA A O 1
ATOM 1492 N N . LEU A 1 192 ? -4.163 19.914 30.159 1.00 92.81 192 LEU A N 1
ATOM 1493 C CA . LEU A 1 192 ? -2.797 19.392 30.263 1.00 92.81 192 LEU A CA 1
ATOM 1494 C C . LEU A 1 192 ? -1.931 20.243 31.204 1.00 92.81 192 LEU A C 1
ATOM 1496 O O . LEU A 1 192 ? -1.126 19.686 31.951 1.00 92.81 192 LEU A O 1
ATOM 1500 N N . ALA A 1 193 ? -2.115 21.564 31.193 1.00 91.44 193 ALA A N 1
ATOM 1501 C CA . ALA A 1 193 ? -1.424 22.500 32.076 1.00 91.44 193 ALA A CA 1
ATOM 1502 C C . ALA A 1 193 ? -1.812 22.286 33.548 1.00 91.44 193 ALA A C 1
ATOM 1504 O O . ALA A 1 193 ? -0.938 22.253 34.411 1.00 91.44 193 ALA A O 1
ATOM 1505 N N . GLU A 1 194 ? -3.096 22.036 33.834 1.00 92.19 194 GLU A N 1
ATOM 1506 C CA . GLU A 1 194 ? -3.593 21.684 35.176 1.00 92.19 194 GLU A CA 1
ATOM 1507 C C . GLU A 1 194 ? -2.936 20.417 35.746 1.00 92.19 194 GLU A C 1
ATOM 1509 O O . GLU A 1 194 ? -2.812 20.267 36.959 1.00 92.19 194 GLU A O 1
ATOM 1514 N N . LEU A 1 195 ? -2.465 19.518 34.876 1.00 91.19 195 LEU A N 1
ATOM 1515 C CA . LEU A 1 195 ? -1.732 18.307 35.254 1.00 91.19 195 LEU A CA 1
ATOM 1516 C C . LEU A 1 195 ? -0.216 18.523 35.379 1.00 91.19 195 LEU A C 1
ATOM 1518 O O . LEU A 1 195 ? 0.526 17.556 35.549 1.00 91.19 195 LEU A O 1
ATOM 1522 N N . GLY A 1 196 ? 0.258 19.770 35.303 1.00 87.94 196 GLY A N 1
ATOM 1523 C CA . GLY A 1 196 ? 1.660 20.133 35.517 1.00 87.94 196 GLY A CA 1
ATOM 1524 C C . GLY A 1 196 ? 2.565 19.897 34.306 1.00 87.94 196 GLY A C 1
ATOM 1525 O O . GLY A 1 196 ? 3.736 19.549 34.470 1.00 87.94 196 GLY A O 1
ATOM 1526 N N . LEU A 1 197 ? 2.033 20.022 33.085 1.00 90.31 197 LEU A N 1
ATOM 1527 C CA . LEU A 1 197 ? 2.830 19.976 31.856 1.00 90.31 197 LEU A CA 1
ATOM 1528 C C . LEU A 1 197 ? 3.214 21.390 31.399 1.00 90.31 197 LEU A C 1
ATOM 1530 O O . LEU A 1 197 ? 2.409 22.078 30.783 1.00 90.31 197 LEU A O 1
ATOM 1534 N N . ASP A 1 198 ? 4.476 21.773 31.598 1.00 87.44 198 ASP A N 1
ATOM 1535 C CA . ASP A 1 198 ? 4.988 23.136 31.334 1.00 87.44 198 ASP A CA 1
ATOM 1536 C C . ASP A 1 198 ? 4.901 23.606 29.871 1.00 87.44 198 ASP A C 1
ATOM 1538 O O . ASP A 1 198 ? 5.069 24.785 29.569 1.00 87.44 198 ASP A O 1
ATOM 1542 N N . TRP A 1 199 ? 4.712 22.679 28.930 1.00 86.81 199 TRP A N 1
ATOM 1543 C CA . TRP A 1 199 ? 4.633 22.986 27.501 1.00 86.81 199 TRP A CA 1
ATOM 1544 C C . TRP A 1 199 ? 3.203 23.187 27.001 1.00 86.81 199 TRP A C 1
ATOM 1546 O O . TRP A 1 199 ? 3.040 23.533 25.828 1.00 86.81 199 TRP A O 1
ATOM 1556 N N . ALA A 1 200 ? 2.194 22.895 27.822 1.00 83.81 200 ALA A N 1
ATOM 1557 C CA . ALA A 1 200 ? 0.796 23.058 27.450 1.00 83.81 200 ALA A CA 1
ATOM 1558 C C . ALA A 1 200 ? 0.454 24.553 27.369 1.00 83.81 200 ALA A C 1
ATOM 1560 O O . ALA A 1 200 ? 0.607 25.259 28.383 1.00 83.81 200 ALA A O 1
#

Solvent-accessible surface area (backbone atoms only — not comparable to full-atom values): 11691 Å² total; per-residue (Å²): 138,88,70,60,63,69,64,52,52,58,46,46,66,40,91,66,40,62,44,91,52,66,70,62,21,50,55,51,50,52,55,44,41,73,76,36,77,69,75,48,33,66,84,75,76,45,49,68,66,58,54,52,43,52,52,39,47,52,51,45,40,73,73,70,47,52,79,86,72,47,39,69,75,40,63,47,98,85,42,50,36,8,50,49,48,56,47,49,27,69,48,39,91,76,49,55,72,67,57,49,50,56,41,40,76,74,69,54,61,65,57,81,75,77,77,82,66,65,61,63,58,52,51,50,53,49,51,52,52,50,50,51,54,49,53,54,49,52,53,38,49,51,52,45,28,73,75,66,76,48,74,85,64,56,61,85,38,65,39,63,35,83,97,72,69,49,76,37,52,48,20,49,50,55,53,51,49,65,77,39,49,94,74,52,51,71,70,56,30,50,61,39,33,78,65,65,38,93,87,78

Foldseek 3Di:
DDDPVVVLLVQCLDVCSQHPDPVSSVVVVVVQCVVPVCSHVVVVPDDPVLVVLLVQLVVCVVVVDDLVNLAQPDDDPRDNSNVVLVCCQAVVVPDDPVSNVSCVVSVRHHPPDPPPPVVVVVVVVVVVVVVVLLVVLLQQQVVCCVVPVDNDDDLQDWGQHPPPRDTDSNSVVVVVCLVVVVVDDPVSVVSVVVSPDPSD

Radius of gyration: 24.92 Å; Cα contacts (8 Å, |Δi|>4): 158; chains: 1; bounding box: 54×45×64 Å

Mean predicted aligned error: 14.45 Å

Secondary structure (DSSP, 8-state):
----HHHHHHHHTSTTTT-S-HHHHHHHHHHHHHH-TTS-GGGGTS-HHHHHHHHHHHHHHHTT--TTT--TT-EETTEEHHHHHHHHHHTGGGS-HHHHHHHHHTT--PPPPP-SSHHHHHHHHHHHHHHHHHHHHHHHHHHHHHHHS-S---TT--EE-TTT--EE-HHHHHHHHHHTGGGS-HHHHHHHHTTT-TT-

Sequence (200 aa):
MDKPVGQWLTNLRRPGGLGKDPERAARRAEHLVAIDPDWNPGALGWTVDWQRHHTGLGALLKAGGTLEEIVPGVTYRGDDIGRWLARQVRDWARLNEEQQRRLGVLGVKPAERPHKASARTSAKAGAARGSEAFTRGVAALQQYIAREARTVVPRGHTEVLEGCGTPVRLGVWLSNQRNRRDRLSEQQLAALAELGLDWA

pLDDT: mean 87.93, std 12.5, range [43.69, 98.19]

=== Feature glossary ===
The record interleaves many kinds of information about one protein. Here is each kind framed as the question it answers.

Q: What does the local fold look like, residue by residue?
A: The Foldseek 3Di string encodes local tertiary geometry as a 20-letter alphabet — one character per residue — derived from the relative positions of nearby Cα atoms. Unlike the amino-acid sequence, 3Di is a direct function of the 3D structure, so two proteins with the same fold have similar 3Di strings even at low sequence identity.

Q: Which residues are in helices, strands, or loops?
A: The SS8 string is DSSP's per-residue secondary-structure call. α-helix (H) means an i→i+4 H-bond ladder; β-strand (E) means the residue participates in a β-sheet; 3₁₀ (G) and π (I) are tighter and wider helices; T/S are turns/bends; '-' is loop.

Q: How big and how compact is the whole molecule?
A: Radius of gyration (Rg) is the root-mean-square distance of Cα atoms from their centroid — a single number for overall size and compactness. A globular domain of N residues has Rg ≈ 2.2·N^0.38 Å; an extended or disordered chain has a much larger Rg. The Cα contact count is the number of residue pairs whose Cα atoms are within 8 Å and are more than four positions apart in sequence — a standard proxy for tertiary packing density. The bounding box is the smallest axis-aligned box enclosing all Cα atoms.

Q: Where is each backbone atom in 3D?
A: Structure coordinates are given as an mmCIF _atom_site loop: one row per atom with element, residue name, chain id, sequence number, and x/y/z position in Å. Only the four main-chain atoms per residue are included here; side chains are omitted to keep the record compact.

Q: What is the amino-acid chain?
A: Primary structure: the covalent order of the twenty standard amino acids along the backbone. Two proteins with the same sequence will (almost always) fold to the same structure; two with 30% identity often share a fold but not the details.

Q: What if only a Cα trace is available?
A: Three-state secondary structure (P-SEA) collapses the eight DSSP classes into helix (a), strand (b), and coil (c). P-SEA assigns these from Cα geometry alone — distances and angles — without requiring backbone oxygens, so it works on any Cα trace.

Q: What family and function is it annotated with?
A: Database cross-references. InterPro integrates a dozen domain/family signature databases into unified entries with residue-range hits. GO terms attach function/process/location labels with evidence codes. CATH codes position the fold in a four-level structural taxonomy. Organism is the NCBI-taxonomy species name.

Q: How confident is the AlphaFold model at each residue?
A: pLDDT is the predicted lDDT-Cα score: AlphaFold's confidence that the local environment of each residue (all inter-atomic distances within 15 Å) is correctly placed. It is a per-residue number between 0 and 100, with higher meaning more reliable.

Q: How mobile is each atom in the crystal?
A: B-factor (Debye–Waller factor) reflects atomic displacement in the crystal lattice. It is an experimental observable (units Å²), not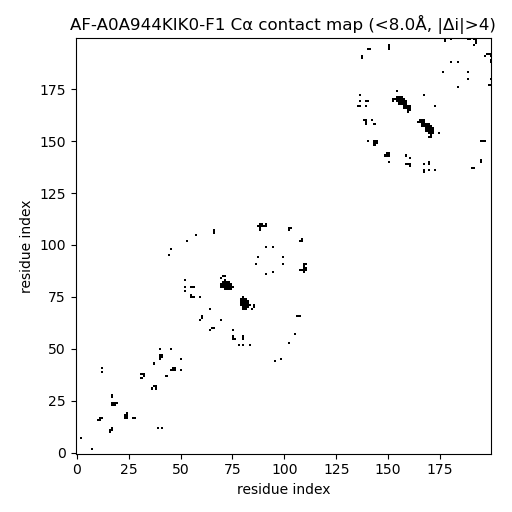 a prediction; low values mean the atom is pinned down, high values mean it moves or is heterogeneous across the crystal.

Q: Which residues are buried vs exposed?
A: SASA measures how much of the protein is reachable by solvent. It is computed by rolling a water-sized probe over the atomic surface and summing the exposed area (Å²). Per-residue SASA distinguishes core (buried, low SASA) from surface (exposed, high SASA) residues; total SASA is a whole-molecule size measure.

Q: What do the diagnostic plots show?
A: Plot images: a contact map (which residues are close in 3D, as an N×N binary image), a Ramachandran scatter (backbone torsion angles, revealing secondary-structure composition at a glance), and — for AlphaFold structures — a PAE heatmap (pairwise prediction confidence).

Q: What known structures does this most resemble?
A: The Foldseek neighbor list gives the closest experimentally determined structures in the PDB, ranked by structural alignment. TM-score near 1 means near-identical fold; near 0.3 means only rough topology match. This is how one finds what a novel AlphaFold prediction most resembles in the solved-structure universe.

Q: Are the domai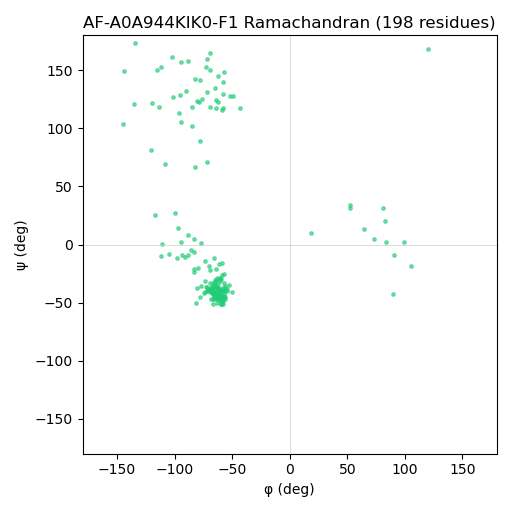ns correctly placed relative to each other?
A: Predicted aligned error is AlphaFold's pairwise confidence. Unlike pLDDT (per-residue), PAE is per-residue-pair and captures whether two parts of the structure are correctly placed relative to each other. Units are ångströms of expected positional error.

Q: What do the rendered images show?
A: Structure images are PyMOL renders from six orthogonal camera directions. Cartoon representation draws helices as coils and strands as arrows; sticks shows the backbone as bonds; surface shows the solvent-excluded envelope. Rainbow coloring maps sequence position to hue (blue→red, N→C); chain coloring assigns a distinct color per polypeptide.

Q: What are the backbone torsion angles?
A: φ (phi) and ψ (psi) are the two rotatable backbone dihedrals per residue: φ is the C(i-1)–N–Cα–C torsion, ψ is the N–Cα–C–N(i+1) torsion, both in degrees on (−180°, 180°]. α-helical residues cluster near (−60°, −45°); β-strand residues near (−120°, +130°). A Ramachandran plot is simply a scatter of (φ, ψ) for every residue.